Protein AF-A0A800M2Q0-F1 (afdb_monomer_lite)

Structure (mmCIF, N/CA/C/O backbone):
data_AF-A0A800M2Q0-F1
#
_entry.id   AF-A0A800M2Q0-F1
#
loop_
_atom_site.group_PDB
_atom_site.id
_atom_site.type_symbol
_atom_site.label_atom_id
_atom_site.label_alt_id
_atom_site.label_comp_id
_atom_site.label_asym_id
_atom_site.label_entity_id
_atom_site.label_seq_id
_atom_site.pdbx_PDB_ins_code
_atom_site.Cartn_x
_atom_site.Cartn_y
_atom_site.Cartn_z
_atom_site.occupancy
_atom_site.B_iso_or_equiv
_atom_site.auth_seq_id
_atom_site.auth_comp_id
_atom_site.auth_asym_id
_atom_site.auth_atom_id
_atom_site.pdbx_PDB_model_num
ATOM 1 N N . MET A 1 1 ? 29.572 55.646 -7.302 1.00 46.47 1 MET A N 1
ATOM 2 C CA . MET A 1 1 ? 28.243 56.245 -7.067 1.00 46.47 1 MET A CA 1
ATOM 3 C C . MET A 1 1 ? 27.301 55.141 -6.605 1.00 46.47 1 MET A C 1
ATOM 5 O O . MET A 1 1 ? 26.950 54.314 -7.436 1.00 46.47 1 MET A O 1
ATOM 9 N N . PRO A 1 2 ? 26.976 55.030 -5.308 1.00 48.91 2 PRO A N 1
ATOM 10 C CA . PRO A 1 2 ? 25.995 54.054 -4.846 1.00 48.91 2 PRO A CA 1
ATOM 11 C C . PRO A 1 2 ? 24.578 54.623 -5.001 1.00 48.91 2 PRO A C 1
ATOM 13 O O . PRO A 1 2 ? 24.285 55.707 -4.502 1.00 48.91 2 PRO A O 1
ATOM 16 N N . SER A 1 3 ? 23.717 53.897 -5.718 1.00 58.06 3 SER A N 1
ATOM 17 C CA . SER A 1 3 ? 22.284 54.189 -5.811 1.00 58.06 3 SER A CA 1
ATOM 18 C C . SER A 1 3 ? 21.564 53.585 -4.613 1.00 58.06 3 SER A C 1
ATOM 20 O O . SER A 1 3 ? 21.612 52.378 -4.386 1.00 58.06 3 SER A O 1
ATOM 22 N N . THR A 1 4 ? 20.915 54.449 -3.846 1.00 48.62 4 THR A N 1
ATOM 23 C CA . THR A 1 4 ? 20.060 54.123 -2.707 1.00 48.62 4 THR A CA 1
ATOM 24 C C . THR A 1 4 ? 18.659 53.807 -3.234 1.00 48.62 4 THR A C 1
ATOM 26 O O . THR A 1 4 ? 18.001 54.685 -3.785 1.00 48.62 4 THR A O 1
ATOM 29 N N . LEU A 1 5 ? 18.197 52.565 -3.085 1.00 55.97 5 LEU A N 1
ATOM 30 C CA . LEU A 1 5 ? 16.798 52.192 -3.308 1.00 55.97 5 LEU A CA 1
ATOM 31 C C . LEU A 1 5 ? 16.131 52.007 -1.945 1.00 55.97 5 LEU A C 1
ATOM 33 O O . LEU A 1 5 ? 16.490 51.119 -1.175 1.00 55.97 5 LEU A O 1
ATOM 37 N N . ALA A 1 6 ? 15.197 52.908 -1.650 1.00 47.19 6 ALA A N 1
ATOM 38 C CA . ALA A 1 6 ? 14.349 52.883 -0.472 1.00 47.19 6 ALA A CA 1
ATOM 39 C C . ALA A 1 6 ? 13.289 51.782 -0.624 1.00 47.19 6 ALA A C 1
ATOM 41 O O . ALA A 1 6 ? 12.491 51.806 -1.560 1.00 47.19 6 ALA A O 1
ATOM 42 N N . LEU A 1 7 ? 13.289 50.821 0.301 1.00 51.22 7 LEU A N 1
ATOM 43 C CA . LEU A 1 7 ? 12.271 49.782 0.398 1.00 51.22 7 LEU A CA 1
ATOM 44 C C . LEU A 1 7 ? 11.149 50.289 1.315 1.00 51.22 7 LEU A C 1
ATOM 46 O O . LEU A 1 7 ? 11.372 50.562 2.494 1.00 51.22 7 LEU A O 1
ATOM 50 N N .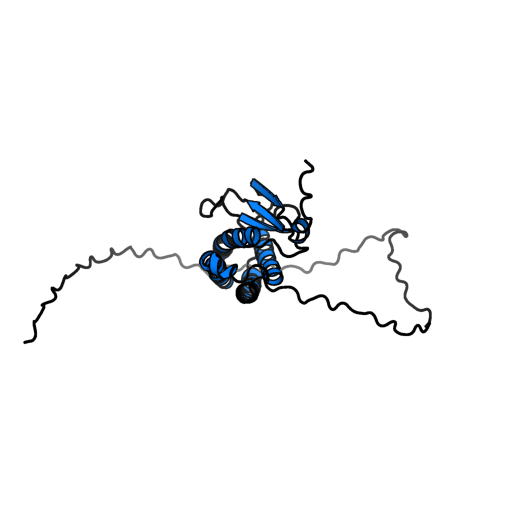 GLY A 1 8 ? 9.958 50.465 0.742 1.00 42.69 8 GLY A N 1
ATOM 51 C CA . GLY A 1 8 ? 8.753 50.883 1.449 1.00 42.69 8 GLY A CA 1
ATOM 52 C C . GLY A 1 8 ? 8.241 49.796 2.393 1.00 42.69 8 GLY A C 1
ATOM 53 O O . GLY A 1 8 ? 8.066 48.643 2.005 1.00 42.69 8 GLY A O 1
ATOM 54 N N . LEU A 1 9 ? 8.000 50.199 3.638 1.00 43.41 9 LEU A N 1
ATOM 55 C CA . LEU A 1 9 ? 7.424 49.406 4.716 1.00 43.41 9 LEU A CA 1
ATOM 56 C C . LEU A 1 9 ? 5.900 49.291 4.501 1.00 43.41 9 LEU A C 1
ATOM 58 O O . LEU A 1 9 ? 5.177 50.275 4.649 1.00 43.41 9 LEU A O 1
ATOM 62 N N . LEU A 1 10 ? 5.404 48.105 4.146 1.00 48.53 10 LEU A N 1
ATOM 63 C CA . LEU A 1 10 ? 3.974 47.780 4.166 1.00 48.53 10 LEU A CA 1
ATOM 64 C C . LEU A 1 10 ? 3.627 47.213 5.546 1.00 48.53 10 LEU A C 1
ATOM 66 O O . LEU A 1 10 ? 3.989 46.088 5.882 1.00 48.53 10 LEU A O 1
ATOM 70 N N . VAL A 1 11 ? 2.945 48.023 6.354 1.00 45.78 11 VAL A N 1
ATOM 71 C CA . VAL A 1 11 ? 2.403 47.625 7.656 1.00 45.78 11 VAL A CA 1
ATOM 72 C C . VAL A 1 11 ? 1.088 46.887 7.403 1.00 45.78 11 VAL A C 1
ATOM 74 O O . VAL A 1 11 ? 0.065 47.506 7.118 1.00 45.78 11 VAL A O 1
ATOM 77 N N . ALA A 1 12 ? 1.120 45.557 7.466 1.00 51.91 12 ALA A N 1
ATOM 78 C CA . ALA A 1 12 ? -0.084 44.737 7.505 1.00 51.91 12 ALA A CA 1
ATOM 79 C C . ALA A 1 12 ? -0.701 44.841 8.909 1.00 51.91 12 ALA A C 1
ATOM 81 O O . ALA A 1 12 ? -0.061 44.507 9.906 1.00 51.91 12 ALA A O 1
ATOM 82 N N . GLY A 1 13 ? -1.931 45.351 8.990 1.00 41.16 13 GLY A N 1
ATOM 83 C CA . GLY A 1 13 ? -2.688 45.435 10.234 1.00 41.16 13 GLY A CA 1
ATOM 84 C C . GLY A 1 13 ? -3.106 44.048 10.723 1.00 41.16 13 GLY A C 1
ATOM 85 O O . GLY A 1 13 ? -3.863 43.354 10.048 1.00 41.16 13 GLY A O 1
ATOM 86 N N . CYS A 1 14 ? -2.633 43.660 11.907 1.00 42.59 14 CYS A N 1
ATOM 87 C CA . CYS A 1 14 ? -3.175 42.531 12.659 1.00 42.59 14 CYS A CA 1
ATOM 88 C C . CYS A 1 14 ? -4.553 42.901 13.220 1.00 42.59 14 CYS A C 1
ATOM 90 O O . CYS A 1 14 ? -4.668 43.813 14.039 1.00 42.59 14 CYS A O 1
ATOM 92 N N . ALA A 1 15 ? -5.588 42.164 12.820 1.00 53.03 15 ALA A N 1
ATOM 93 C CA . ALA A 1 15 ? -6.834 42.087 13.572 1.00 53.03 15 ALA A CA 1
ATOM 94 C C . ALA A 1 15 ? -6.643 41.129 14.770 1.00 53.03 15 ALA A C 1
ATOM 96 O O . ALA A 1 15 ? -6.017 40.079 14.598 1.00 53.03 15 ALA A O 1
ATOM 97 N N . PRO A 1 16 ? -7.142 41.455 15.975 1.00 62.09 16 PRO A N 1
ATOM 98 C CA . PRO A 1 16 ? -7.070 40.550 17.118 1.00 62.09 16 PRO A CA 1
ATOM 99 C C . PRO A 1 16 ? -8.070 39.387 16.968 1.00 62.09 16 PRO A C 1
ATOM 101 O O . PRO A 1 16 ? -9.163 39.591 16.431 1.00 62.09 16 PRO A O 1
ATOM 104 N N . PRO A 1 17 ? -7.745 38.176 17.455 1.00 58.22 17 PRO A N 1
ATOM 105 C CA . PRO A 1 17 ? -8.705 37.084 17.511 1.00 58.22 17 PRO A CA 1
ATOM 106 C C . PRO A 1 17 ? -9.786 37.349 18.567 1.00 58.22 17 PRO A C 1
ATOM 108 O O . PRO A 1 17 ? -9.525 37.847 19.663 1.00 58.22 17 PRO A O 1
ATOM 111 N N . VAL A 1 18 ? -11.015 36.993 18.199 1.00 53.50 18 VAL A N 1
ATOM 112 C CA . VAL A 1 18 ? -12.213 36.985 19.040 1.00 53.50 18 VAL A CA 1
ATOM 113 C C . VAL A 1 18 ? -12.017 35.996 20.193 1.00 53.50 18 VAL A C 1
ATOM 115 O O . VAL A 1 18 ? -11.692 34.832 19.964 1.00 53.50 18 VAL A O 1
ATOM 118 N N . ALA A 1 19 ? -12.219 36.460 21.427 1.00 48.44 19 ALA A N 1
ATOM 119 C CA . ALA A 1 19 ? -12.237 35.619 22.617 1.00 48.44 19 ALA A CA 1
ATOM 120 C C . ALA A 1 19 ? -13.475 34.707 22.586 1.00 48.44 19 ALA A C 1
ATOM 122 O O . ALA A 1 19 ? -14.607 35.190 22.634 1.00 48.44 19 ALA A O 1
ATOM 123 N N . LEU A 1 20 ? -13.251 33.396 22.482 1.00 52.38 20 LEU A N 1
ATOM 124 C CA . LEU A 1 20 ? -14.273 32.382 22.721 1.00 52.38 20 LEU A CA 1
ATOM 125 C C . LEU A 1 20 ? -14.325 32.074 24.219 1.00 52.38 20 LEU A C 1
ATOM 127 O O . LEU A 1 20 ? -13.291 31.973 24.875 1.00 52.38 20 LEU A O 1
ATOM 131 N N . GLY A 1 21 ? -15.554 32.015 24.730 1.00 43.06 21 GLY A N 1
ATOM 132 C CA . GLY A 1 21 ? -15.891 31.929 26.143 1.00 43.06 21 GLY A CA 1
ATOM 133 C C . GLY A 1 21 ? -15.383 30.674 26.848 1.00 43.06 21 GLY A C 1
ATOM 134 O O . GLY A 1 21 ? -15.242 29.601 26.266 1.00 43.06 21 GLY A O 1
ATOM 135 N N . ASP A 1 22 ? -15.135 30.882 28.135 1.00 47.00 22 ASP A N 1
ATOM 136 C CA . ASP A 1 22 ? -14.761 29.916 29.157 1.00 47.00 22 ASP A CA 1
ATOM 137 C C . ASP A 1 22 ? -15.992 29.055 29.503 1.00 47.00 22 ASP A C 1
ATOM 139 O O . ASP A 1 22 ? -16.807 29.416 30.349 1.00 47.00 22 ASP A O 1
ATOM 143 N N . GLU A 1 23 ? -16.184 27.946 28.788 1.00 48.22 23 GLU A N 1
ATOM 144 C CA . GLU A 1 23 ? -17.153 26.916 29.175 1.00 48.22 23 GLU A CA 1
ATOM 145 C C . GLU A 1 23 ? -16.408 25.874 30.018 1.00 48.22 23 GLU A C 1
ATOM 147 O O . GLU A 1 23 ? -15.650 25.040 29.516 1.00 48.22 23 GLU A O 1
ATOM 152 N N . ALA A 1 24 ? -16.593 25.971 31.334 1.00 47.44 24 ALA A N 1
ATOM 153 C CA . ALA A 1 24 ? -16.055 25.044 32.315 1.00 47.44 24 ALA A CA 1
ATOM 154 C C . ALA A 1 24 ? -16.563 23.614 32.055 1.00 47.44 24 ALA A C 1
ATOM 156 O O . ALA A 1 24 ? -17.755 23.322 32.167 1.00 47.44 24 ALA A O 1
ATOM 157 N N . PHE A 1 25 ? -15.640 22.704 31.745 1.00 46.00 25 PHE A N 1
ATOM 158 C CA . PHE A 1 25 ? -15.925 21.274 31.671 1.00 46.00 25 PHE A CA 1
ATOM 159 C C . PHE A 1 25 ? -16.216 20.714 33.076 1.00 46.00 25 PHE A C 1
ATOM 161 O O . PHE A 1 25 ? -15.455 20.989 34.009 1.00 46.00 25 PHE A O 1
ATOM 168 N N . PRO A 1 26 ? -17.269 19.894 33.255 1.00 52.16 26 PRO A N 1
ATOM 169 C CA . PRO A 1 26 ? -17.511 19.210 34.517 1.00 52.16 26 PRO A CA 1
ATOM 170 C C . PRO A 1 26 ? -16.378 18.217 34.801 1.00 52.16 26 PRO A C 1
ATOM 172 O O . PRO A 1 26 ? -16.057 17.348 33.988 1.00 52.16 26 PRO A O 1
ATOM 175 N N . THR A 1 27 ? -15.771 18.357 35.977 1.00 50.94 27 THR A N 1
ATOM 176 C CA . THR A 1 27 ? -14.749 17.455 36.509 1.00 50.94 27 THR A CA 1
ATOM 177 C C . THR A 1 27 ? -15.320 16.049 36.663 1.00 50.94 27 THR A C 1
ATOM 179 O O . THR A 1 27 ? -16.333 15.857 37.336 1.00 50.94 27 THR A O 1
ATOM 182 N N . HIS A 1 28 ? -14.669 15.072 36.033 1.00 51.38 28 HIS A N 1
ATOM 183 C CA . HIS A 1 28 ? -14.997 13.657 36.158 1.00 51.38 28 HIS A CA 1
ATOM 184 C C . HIS A 1 28 ? -14.574 13.156 37.547 1.00 51.38 28 HIS A C 1
ATOM 186 O O . HIS A 1 28 ? -13.420 13.322 37.942 1.00 51.38 28 HIS A O 1
ATOM 192 N N . ASP A 1 29 ? -15.524 12.585 38.280 1.00 51.44 29 ASP A N 1
ATOM 193 C CA . ASP A 1 29 ? -15.356 12.031 39.624 1.00 51.44 29 ASP A CA 1
ATOM 194 C C . ASP A 1 29 ? -14.646 10.658 39.532 1.00 51.44 29 ASP A C 1
ATOM 196 O O . ASP A 1 29 ? -15.170 9.759 38.868 1.00 51.44 29 ASP A O 1
ATOM 200 N N . PRO A 1 30 ? -13.444 10.465 40.112 1.00 52.62 30 PRO A N 1
ATOM 201 C CA . PRO A 1 30 ? -12.666 9.233 39.941 1.00 52.62 30 PRO A CA 1
ATOM 202 C C . PRO A 1 30 ? -13.123 8.046 40.818 1.00 52.62 30 PRO A C 1
ATOM 204 O O . PRO A 1 30 ? -12.541 6.966 40.731 1.00 52.62 30 PRO A O 1
ATOM 207 N N . GLU A 1 31 ? -14.171 8.185 41.633 1.00 48.34 31 GLU A N 1
ATOM 208 C CA . GLU A 1 31 ? -14.564 7.197 42.657 1.00 48.34 31 GLU A CA 1
ATOM 209 C C . GLU A 1 31 ? -15.726 6.272 42.235 1.00 48.34 31 GLU A C 1
ATOM 211 O O . GLU A 1 31 ? -16.658 6.006 42.996 1.00 48.34 31 GLU A O 1
ATOM 216 N N . ARG A 1 32 ? -15.695 5.725 41.012 1.00 50.31 32 ARG A N 1
ATOM 217 C CA . ARG A 1 32 ? -16.617 4.630 40.642 1.00 50.31 32 ARG A CA 1
ATOM 218 C C . ARG A 1 32 ? -15.988 3.580 39.731 1.00 50.31 32 ARG A C 1
ATOM 220 O O . ARG A 1 32 ? -16.482 3.277 38.652 1.00 50.31 32 ARG A O 1
ATOM 227 N N . SER A 1 33 ? -14.890 2.994 40.200 1.00 47.91 33 SER A N 1
ATOM 228 C CA . SER A 1 33 ? -14.390 1.719 39.679 1.00 47.91 33 SER A CA 1
ATOM 229 C C . SER A 1 33 ? -14.972 0.572 40.508 1.00 47.91 33 SER A C 1
ATOM 231 O O . SER A 1 33 ? -14.377 0.135 41.490 1.00 47.91 33 SER A O 1
ATOM 233 N N . GLU A 1 34 ? -16.157 0.086 40.132 1.00 51.91 34 GLU A N 1
ATOM 234 C CA . GLU A 1 34 ? -16.638 -1.212 40.612 1.00 51.91 34 GLU A CA 1
ATOM 235 C C . GLU A 1 34 ? -15.787 -2.311 39.963 1.00 51.91 34 GLU A C 1
ATOM 237 O O . GLU A 1 34 ? -15.871 -2.581 38.764 1.00 51.91 34 GLU A O 1
ATOM 242 N N . ALA A 1 35 ? -14.917 -2.924 40.764 1.00 48.56 35 ALA A N 1
ATOM 243 C CA . ALA A 1 35 ? -14.107 -4.059 40.362 1.00 48.56 35 ALA A CA 1
ATOM 244 C C . ALA A 1 35 ? -15.004 -5.288 40.133 1.00 48.56 35 ALA A C 1
ATOM 246 O O . ALA A 1 35 ? -15.429 -5.958 41.075 1.00 48.56 35 ALA A O 1
ATOM 247 N N . LEU A 1 36 ? -15.278 -5.604 38.867 1.00 49.69 36 LEU A N 1
ATOM 248 C CA . LEU A 1 36 ? -15.855 -6.886 38.469 1.00 49.69 36 LEU A CA 1
ATOM 249 C C . LEU A 1 36 ? -14.807 -7.986 38.674 1.00 49.69 36 LEU A C 1
ATOM 251 O O . LEU A 1 36 ? -13.860 -8.136 37.904 1.00 49.69 36 LEU A O 1
ATOM 255 N N . SER A 1 37 ? -14.974 -8.746 39.754 1.00 53.94 37 SER A N 1
ATOM 256 C CA . SER A 1 37 ? -14.163 -9.920 40.065 1.00 53.94 37 SER A CA 1
ATOM 257 C C . SER A 1 37 ? -14.534 -11.071 39.123 1.00 53.94 37 SER A C 1
ATOM 259 O O . SER A 1 37 ? -15.638 -11.612 39.186 1.00 53.94 37 SER A O 1
ATOM 261 N N . LEU A 1 38 ? -13.616 -11.442 38.228 1.00 53.75 38 LEU A N 1
ATOM 262 C CA . LEU A 1 38 ? -13.709 -12.661 37.426 1.00 53.75 38 LEU A CA 1
ATOM 263 C C . LEU A 1 38 ? -13.416 -13.864 38.331 1.00 53.75 38 LEU A C 1
ATOM 265 O O . LEU A 1 38 ? -12.268 -14.129 38.687 1.00 53.75 38 LEU A O 1
ATOM 269 N N . GLY A 1 39 ? -14.469 -14.583 38.721 1.00 57.12 39 GLY A N 1
ATOM 270 C CA . GLY A 1 39 ? -14.348 -15.860 39.417 1.00 57.12 39 GLY A CA 1
ATOM 271 C C . GLY A 1 39 ? -13.611 -16.900 38.567 1.00 57.12 39 GLY A C 1
ATOM 272 O O . GLY A 1 39 ? -13.758 -16.944 37.346 1.00 57.12 39 GLY A O 1
ATOM 273 N N . ALA A 1 40 ? -12.813 -17.744 39.223 1.00 60.25 40 ALA A N 1
ATOM 274 C CA . ALA A 1 40 ? -12.066 -18.817 38.579 1.00 60.25 40 ALA A CA 1
ATOM 275 C C . ALA A 1 40 ? -13.014 -19.806 37.876 1.00 60.25 40 ALA A C 1
ATOM 277 O O . ALA A 1 40 ? -13.878 -20.418 38.508 1.00 60.25 40 ALA A O 1
ATOM 278 N N . LEU A 1 41 ? -12.830 -19.972 36.565 1.00 52.53 41 LEU A N 1
ATOM 279 C CA . LEU A 1 41 ? -13.525 -20.980 35.773 1.00 52.53 41 LEU A CA 1
ATOM 280 C C . LEU A 1 41 ? -13.065 -22.371 36.217 1.00 52.53 41 LEU A C 1
ATOM 282 O O . LEU A 1 41 ? -11.880 -22.702 36.167 1.00 52.53 41 LEU A O 1
ATOM 286 N N . THR A 1 42 ? -14.014 -23.188 36.660 1.00 67.56 42 THR A N 1
ATOM 287 C CA . THR A 1 42 ? -13.784 -24.607 36.931 1.00 67.56 42 THR A CA 1
ATOM 288 C C . THR A 1 42 ? -13.624 -25.358 35.604 1.00 67.56 42 THR A C 1
ATOM 290 O O . THR A 1 42 ? -14.387 -25.108 34.667 1.00 67.56 42 THR A O 1
ATOM 293 N N . PRO A 1 43 ? -12.646 -26.275 35.482 1.00 57.69 43 PRO A N 1
ATOM 294 C CA . PRO A 1 43 ? -12.495 -27.071 34.274 1.00 57.69 43 PRO A CA 1
ATOM 295 C C . PRO A 1 43 ? -13.717 -27.973 34.079 1.00 57.69 43 PRO A C 1
ATOM 297 O O . PRO A 1 43 ? -14.074 -28.762 34.953 1.00 57.69 43 PRO A O 1
ATOM 300 N N . VAL A 1 44 ? -14.349 -27.849 32.912 1.00 67.00 44 VAL A N 1
ATOM 301 C CA . VAL A 1 44 ? -15.441 -28.723 32.479 1.00 67.00 44 VAL A CA 1
ATOM 302 C C . VAL A 1 44 ? -14.872 -30.127 32.227 1.00 67.00 44 VAL A C 1
ATOM 304 O O . VAL A 1 44 ? -13.923 -30.253 31.447 1.00 67.00 44 VAL A O 1
ATOM 307 N N . PRO A 1 45 ? -15.418 -31.190 32.845 1.00 63.97 45 PRO A N 1
ATOM 308 C CA . PRO A 1 45 ? -15.005 -32.554 32.545 1.00 63.97 45 PRO A CA 1
ATOM 309 C C . PRO A 1 45 ? -15.352 -32.893 31.090 1.00 63.97 45 PRO A C 1
ATOM 311 O O . PRO A 1 45 ? -16.495 -32.751 30.653 1.00 63.97 45 PRO A O 1
ATOM 314 N N . GLN A 1 46 ? -14.341 -33.313 30.331 1.00 66.62 46 GLN A N 1
ATOM 315 C CA . GLN A 1 46 ? -14.499 -33.745 28.944 1.00 66.62 46 GLN A CA 1
ATOM 316 C C . GLN A 1 46 ? -15.279 -35.074 28.901 1.00 66.62 46 GLN A C 1
ATOM 318 O O . GLN A 1 46 ? -15.003 -35.958 29.715 1.00 66.62 46 GLN A O 1
ATOM 323 N N . PRO A 1 47 ? -16.234 -35.246 27.972 1.00 63.44 47 PRO A N 1
ATOM 324 C CA . PRO A 1 47 ? -16.926 -36.516 27.791 1.00 63.44 47 PRO A CA 1
ATOM 325 C C . PRO A 1 47 ? -15.985 -37.589 27.221 1.00 63.44 47 PRO A C 1
ATOM 327 O O . PRO A 1 47 ? -15.184 -37.318 26.326 1.00 63.44 47 PRO A O 1
ATOM 330 N N . ASP A 1 48 ? -16.116 -38.817 27.729 1.00 67.50 48 ASP A N 1
ATOM 331 C CA . ASP A 1 48 ? -15.392 -39.997 27.249 1.00 67.50 48 ASP A CA 1
ATOM 332 C C . ASP A 1 48 ? -15.769 -40.286 25.785 1.00 67.50 48 ASP A C 1
ATOM 334 O O . ASP A 1 48 ? -16.903 -40.659 25.472 1.00 67.50 48 ASP A O 1
ATOM 338 N N . LEU A 1 49 ? -14.816 -40.098 24.869 1.00 61.72 49 LEU A N 1
ATOM 339 C CA . LEU A 1 49 ? -15.007 -40.424 23.458 1.00 61.72 49 LEU A CA 1
ATOM 340 C C . LEU A 1 49 ? -14.908 -41.948 23.236 1.00 61.72 49 LEU A C 1
ATOM 342 O O . LEU A 1 49 ? -14.017 -42.600 23.793 1.00 61.72 49 LEU A O 1
ATOM 346 N N . PRO A 1 50 ? -15.774 -42.534 22.387 1.00 65.38 50 PRO A N 1
ATOM 347 C CA . PRO A 1 50 ? -15.709 -43.949 22.038 1.00 65.38 50 PRO A CA 1
ATOM 348 C C . PRO A 1 50 ? -14.400 -44.303 21.309 1.00 65.38 50 PRO A C 1
ATOM 350 O O . PRO A 1 50 ? -13.767 -43.472 20.654 1.00 65.38 50 PRO A O 1
ATOM 353 N N . ALA A 1 51 ? -14.023 -45.583 21.393 1.00 59.06 51 ALA A N 1
ATOM 354 C CA . ALA A 1 51 ? -12.718 -46.134 21.010 1.00 59.06 51 ALA A CA 1
ATOM 355 C C . ALA A 1 51 ? -12.099 -45.709 19.653 1.00 59.06 51 ALA A C 1
ATOM 357 O O . ALA A 1 51 ? -10.872 -45.606 19.622 1.00 59.06 51 ALA A O 1
ATOM 358 N N . PRO A 1 52 ? -12.834 -45.440 18.550 1.00 58.53 52 PRO A N 1
ATOM 359 C CA . PRO A 1 52 ? -12.184 -45.122 17.273 1.00 58.53 52 PRO A CA 1
ATOM 360 C C . PRO A 1 52 ? -11.564 -43.715 17.181 1.00 58.53 52 PRO A C 1
ATOM 362 O O . PRO A 1 52 ? -10.933 -43.419 16.172 1.00 58.53 52 PRO A O 1
ATOM 365 N N . LEU A 1 53 ? -11.721 -42.846 18.190 1.00 46.62 53 LEU A N 1
ATOM 366 C CA . LEU A 1 53 ? -11.234 -41.454 18.155 1.00 46.62 53 LEU A CA 1
ATOM 367 C C . LEU A 1 53 ? -10.097 -41.152 19.146 1.00 46.62 53 LEU A C 1
ATOM 369 O O . LEU A 1 53 ? -9.791 -39.989 19.408 1.00 46.62 53 LEU A O 1
ATOM 373 N N . ARG A 1 54 ? -9.441 -42.178 19.699 1.00 60.12 54 ARG A N 1
ATOM 374 C CA . ARG A 1 54 ? -8.240 -41.975 20.521 1.00 60.12 54 ARG A CA 1
ATOM 375 C C . ARG A 1 54 ? -7.017 -41.763 19.614 1.00 60.12 54 ARG A C 1
ATOM 377 O O . ARG A 1 54 ? -6.751 -42.625 18.779 1.00 60.12 54 ARG A O 1
ATOM 384 N N . PRO A 1 55 ? -6.238 -40.677 19.766 1.00 46.69 55 PRO A N 1
ATOM 385 C CA . PRO A 1 55 ? -4.972 -40.543 19.056 1.00 46.69 55 PRO A CA 1
ATOM 386 C C . PRO A 1 55 ? -3.998 -41.628 19.532 1.00 46.69 55 PRO A C 1
ATOM 388 O O . PRO A 1 55 ? -3.706 -41.750 20.723 1.00 46.69 55 PRO A O 1
ATOM 391 N N . HIS A 1 56 ? -3.501 -42.436 18.596 1.00 48.50 56 HIS A N 1
ATOM 392 C CA . HIS A 1 56 ? -2.452 -43.410 18.867 1.00 48.50 56 HIS A CA 1
ATOM 393 C C . HIS A 1 56 ? -1.132 -42.677 19.136 1.00 48.50 56 HIS A C 1
ATOM 395 O O . HIS A 1 56 ? -0.454 -42.229 18.214 1.00 48.50 56 HIS A O 1
ATOM 401 N N . ALA A 1 57 ? -0.749 -42.581 20.407 1.00 44.62 57 ALA A N 1
ATOM 402 C CA . ALA A 1 57 ? 0.637 -42.354 20.780 1.00 44.62 57 ALA A CA 1
ATOM 403 C C . ALA A 1 57 ? 1.417 -43.649 20.512 1.00 44.62 57 ALA A C 1
ATOM 405 O O . ALA A 1 57 ? 1.205 -44.650 21.194 1.00 44.62 57 ALA A O 1
ATOM 406 N N . SER A 1 58 ? 2.311 -43.639 19.522 1.00 46.56 58 SER A N 1
ATOM 407 C CA . SER A 1 58 ? 3.309 -44.696 19.350 1.00 46.56 58 SER A CA 1
ATOM 408 C C . SER A 1 58 ? 4.697 -44.077 19.376 1.00 46.56 58 SER A C 1
ATOM 410 O O . SER A 1 58 ? 5.139 -43.440 18.423 1.00 46.56 58 SER A O 1
ATOM 412 N N . ALA A 1 59 ? 5.365 -44.264 20.509 1.00 34.38 59 ALA A N 1
ATOM 413 C CA . ALA A 1 59 ? 6.788 -44.045 20.663 1.00 34.38 59 ALA A CA 1
ATOM 414 C C . ALA A 1 59 ? 7.568 -45.309 20.256 1.00 34.38 59 ALA A C 1
ATOM 416 O O . ALA A 1 59 ? 7.105 -46.427 20.466 1.00 34.38 59 ALA A O 1
ATOM 417 N N . ALA A 1 60 ? 8.792 -45.056 19.786 1.00 38.28 60 ALA A N 1
ATOM 418 C CA . ALA A 1 60 ? 9.987 -45.904 19.814 1.00 38.28 60 ALA A CA 1
ATOM 419 C C . ALA A 1 60 ? 10.250 -46.949 18.698 1.00 38.28 60 ALA A C 1
ATOM 421 O O . ALA A 1 60 ? 9.671 -48.026 18.645 1.00 38.28 60 ALA A O 1
ATOM 422 N N . MET A 1 61 ? 11.320 -46.621 17.952 1.00 48.41 61 MET A N 1
ATOM 423 C CA . MET A 1 61 ? 12.479 -47.458 17.583 1.00 48.41 61 MET A CA 1
ATOM 424 C C . MET A 1 61 ? 12.316 -48.526 16.493 1.00 48.41 61 MET A C 1
ATOM 426 O O . MET A 1 61 ? 11.758 -49.582 16.743 1.00 48.41 61 MET A O 1
ATOM 430 N N . HIS A 1 62 ? 12.990 -48.316 15.352 1.00 37.66 62 HIS A N 1
ATOM 431 C CA . HIS A 1 62 ? 13.857 -49.327 14.731 1.00 37.66 62 HIS A CA 1
ATOM 432 C C . HIS A 1 62 ? 15.076 -48.676 14.057 1.00 37.66 62 HIS A C 1
ATOM 434 O O . HIS A 1 62 ? 15.024 -47.561 13.544 1.00 37.66 62 HIS A O 1
ATOM 440 N N . SER A 1 63 ? 16.177 -49.412 14.149 1.00 36.41 63 SER A N 1
ATOM 441 C CA . SER A 1 63 ? 17.575 -49.077 13.908 1.00 36.41 63 SER A CA 1
ATOM 442 C C . SER A 1 63 ? 17.965 -48.580 12.513 1.00 36.41 63 SER A C 1
ATOM 444 O O . SER A 1 63 ? 17.545 -49.111 11.492 1.00 36.41 63 SER A O 1
ATOM 446 N N . ALA A 1 64 ? 18.910 -47.635 12.540 1.00 43.50 64 ALA A N 1
ATOM 447 C CA . ALA A 1 64 ? 20.164 -47.587 11.785 1.00 43.50 64 ALA A CA 1
ATOM 448 C C . ALA A 1 64 ? 20.276 -48.445 10.511 1.00 43.50 64 ALA A C 1
ATOM 450 O O . ALA A 1 64 ? 20.608 -49.628 10.573 1.00 43.50 64 ALA A O 1
ATOM 451 N N . MET A 1 65 ? 20.192 -47.777 9.358 1.00 51.38 65 MET A N 1
ATOM 452 C CA . MET A 1 65 ? 20.893 -48.178 8.140 1.00 51.38 65 MET A CA 1
ATOM 453 C C . MET A 1 65 ? 21.699 -46.972 7.658 1.00 51.38 65 MET A C 1
ATOM 455 O O . MET A 1 65 ? 21.151 -45.914 7.355 1.00 51.38 65 MET A O 1
ATOM 459 N N . HIS A 1 66 ? 23.019 -47.126 7.656 1.00 44.25 66 HIS A N 1
ATOM 460 C CA . HIS A 1 66 ? 23.958 -46.155 7.118 1.00 44.25 66 HIS A CA 1
ATOM 461 C C . HIS A 1 66 ? 23.703 -45.987 5.617 1.00 44.25 66 HIS A C 1
ATOM 463 O O . HIS A 1 66 ? 23.828 -46.940 4.853 1.00 44.25 66 HIS A O 1
ATOM 469 N N . SER A 1 67 ? 23.383 -44.771 5.189 1.00 39.84 67 SER A N 1
ATOM 470 C CA . SER A 1 67 ? 23.540 -44.343 3.801 1.00 39.84 67 SER A CA 1
ATOM 471 C C . SER A 1 67 ? 24.362 -43.064 3.807 1.00 39.84 67 SER A C 1
ATOM 473 O O . SER A 1 67 ? 24.049 -42.109 4.514 1.00 39.84 67 SER A O 1
ATOM 475 N N . ALA A 1 68 ? 25.476 -43.118 3.080 1.00 40.81 68 ALA A N 1
ATOM 476 C CA . ALA A 1 68 ? 26.415 -42.026 2.887 1.00 40.81 68 ALA A CA 1
ATOM 477 C C . ALA A 1 68 ? 25.700 -40.749 2.409 1.00 40.81 68 ALA A C 1
ATOM 479 O O . ALA A 1 68 ? 24.681 -40.846 1.718 1.00 40.81 68 ALA A O 1
ATOM 480 N N . PRO A 1 69 ? 26.221 -39.552 2.732 1.00 39.09 69 PRO A N 1
ATOM 481 C CA . PRO A 1 69 ? 25.610 -38.318 2.280 1.00 39.09 69 PRO A CA 1
ATOM 482 C C . PRO A 1 69 ? 25.807 -38.209 0.767 1.00 39.09 69 PRO A C 1
ATOM 484 O O . PRO A 1 69 ? 26.894 -37.900 0.281 1.00 39.09 69 PRO A O 1
ATOM 487 N N . ALA A 1 70 ? 24.738 -38.448 0.010 1.00 37.44 70 ALA A N 1
ATOM 488 C CA . ALA A 1 70 ? 24.610 -37.832 -1.295 1.00 37.44 70 ALA A CA 1
ATOM 489 C C . ALA A 1 70 ? 24.617 -36.324 -1.043 1.00 37.44 70 ALA A C 1
ATOM 491 O O . ALA A 1 70 ? 23.746 -35.807 -0.343 1.00 37.44 70 ALA A O 1
ATOM 492 N N . ALA A 1 71 ? 25.647 -35.642 -1.543 1.00 39.91 71 ALA A N 1
ATOM 493 C CA . ALA A 1 71 ? 25.726 -34.195 -1.535 1.00 39.91 71 ALA A CA 1
ATOM 494 C C . ALA A 1 71 ? 24.467 -33.645 -2.215 1.00 39.91 71 ALA A C 1
ATOM 496 O O . ALA A 1 71 ? 24.358 -33.611 -3.444 1.00 39.91 71 ALA A O 1
ATOM 497 N N . ALA A 1 72 ? 23.495 -33.252 -1.393 1.00 37.16 72 ALA A N 1
ATOM 498 C CA . ALA A 1 72 ? 22.411 -32.403 -1.815 1.00 37.16 72 ALA A CA 1
ATOM 499 C C . ALA A 1 72 ? 23.081 -31.124 -2.308 1.00 37.16 72 ALA A C 1
ATOM 501 O O . ALA A 1 72 ? 23.614 -30.342 -1.521 1.00 37.16 72 ALA A O 1
ATOM 502 N N . HIS A 1 73 ? 23.096 -30.944 -3.626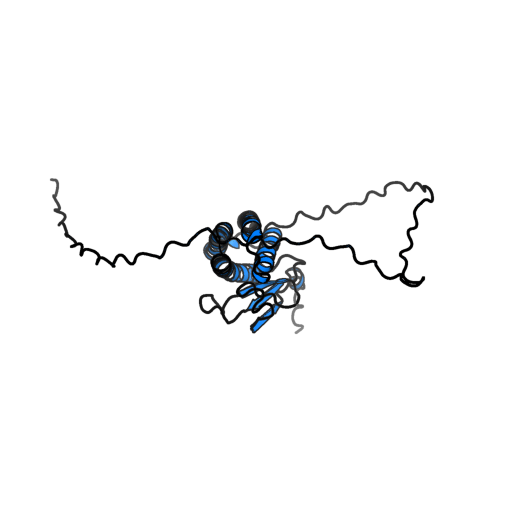 1.00 40.56 73 HIS A N 1
ATOM 503 C CA . HIS A 1 73 ? 23.287 -29.637 -4.224 1.00 40.56 73 HIS A CA 1
ATOM 504 C C . HIS A 1 73 ? 22.069 -28.821 -3.802 1.00 40.56 73 HIS A C 1
ATOM 506 O O . HIS A 1 73 ? 21.057 -28.760 -4.501 1.00 40.56 73 HIS A O 1
ATOM 512 N N . GLY A 1 74 ? 22.143 -28.282 -2.585 1.00 34.12 74 GLY A N 1
ATOM 513 C CA . GLY A 1 74 ? 21.254 -27.246 -2.125 1.00 34.12 74 GLY A CA 1
ATOM 514 C C . GLY A 1 74 ? 21.425 -26.110 -3.109 1.00 34.12 74 GLY A C 1
ATOM 515 O O . GLY A 1 74 ? 22.428 -25.401 -3.079 1.00 34.12 74 GLY A O 1
ATOM 516 N N . HIS A 1 75 ? 20.457 -25.960 -4.007 1.00 38.06 75 HIS A N 1
ATOM 517 C CA . HIS A 1 75 ? 20.187 -24.654 -4.563 1.00 38.06 75 HIS A CA 1
ATOM 518 C C . HIS A 1 75 ? 19.824 -23.822 -3.342 1.00 38.06 75 HIS A C 1
ATOM 520 O O . HIS A 1 75 ? 18.711 -23.929 -2.830 1.00 38.06 75 HIS A O 1
ATOM 526 N N . ALA A 1 76 ? 20.807 -23.107 -2.792 1.00 34.78 76 ALA A N 1
ATOM 527 C CA . ALA A 1 76 ? 20.536 -22.053 -1.842 1.00 34.78 76 ALA A CA 1
ATOM 528 C C . ALA A 1 76 ? 19.502 -21.178 -2.544 1.00 34.78 76 ALA A C 1
ATOM 530 O O . ALA A 1 76 ? 19.816 -20.571 -3.570 1.00 34.78 76 ALA A O 1
ATOM 531 N N . ALA A 1 77 ? 18.250 -21.244 -2.084 1.00 48.16 77 ALA A N 1
ATOM 532 C CA . ALA A 1 77 ? 17.194 -20.411 -2.619 1.00 48.16 77 ALA A CA 1
ATOM 533 C C . ALA A 1 77 ? 17.746 -18.987 -2.590 1.00 48.16 77 ALA A C 1
ATOM 535 O O . ALA A 1 77 ? 18.248 -18.548 -1.549 1.00 48.16 77 ALA A O 1
ATOM 536 N N . ALA A 1 78 ? 17.783 -18.333 -3.753 1.00 56.00 78 ALA A N 1
ATOM 537 C CA . ALA A 1 78 ? 18.275 -16.969 -3.833 1.00 56.00 78 ALA A CA 1
ATOM 538 C C . ALA A 1 78 ? 17.544 -16.153 -2.763 1.00 56.00 78 ALA A C 1
ATOM 540 O O . ALA A 1 78 ? 16.333 -16.318 -2.589 1.00 56.00 78 ALA A O 1
ATOM 541 N N . ALA A 1 79 ? 18.286 -15.337 -2.010 1.00 52.34 79 ALA A N 1
ATOM 542 C CA . ALA A 1 79 ? 17.675 -14.484 -1.003 1.00 52.34 79 ALA A CA 1
ATOM 543 C C . ALA A 1 79 ? 16.525 -13.692 -1.657 1.00 52.34 79 ALA A C 1
ATOM 545 O O . ALA A 1 79 ? 16.687 -13.228 -2.793 1.00 52.34 79 ALA A O 1
ATOM 546 N N . PRO A 1 80 ? 15.367 -13.580 -0.989 1.00 66.31 80 PRO A N 1
ATOM 547 C CA . PRO A 1 80 ? 14.207 -12.918 -1.565 1.00 66.31 80 PRO A CA 1
ATOM 548 C C . PRO A 1 80 ? 14.561 -11.478 -1.958 1.00 66.31 80 PRO A C 1
ATOM 550 O O . PRO A 1 80 ? 15.285 -10.776 -1.249 1.00 66.31 80 PRO A O 1
ATOM 553 N N . ALA A 1 81 ? 14.095 -11.052 -3.134 1.00 87.62 81 ALA A N 1
ATOM 554 C CA . ALA A 1 81 ? 14.365 -9.710 -3.637 1.00 87.62 81 ALA A CA 1
ATOM 555 C C . ALA A 1 81 ? 13.739 -8.655 -2.699 1.00 87.62 81 ALA A C 1
ATOM 557 O O . ALA A 1 81 ? 12.620 -8.868 -2.234 1.00 87.62 81 ALA A O 1
ATOM 558 N N . PRO A 1 82 ? 14.375 -7.490 -2.473 1.00 93.38 82 PRO A N 1
ATOM 559 C CA . PRO A 1 82 ? 13.857 -6.486 -1.537 1.00 93.38 82 PRO A CA 1
ATOM 560 C C . PRO A 1 82 ? 12.409 -6.044 -1.799 1.00 93.38 82 PRO A C 1
ATOM 562 O O . PRO A 1 82 ? 11.655 -5.807 -0.863 1.00 93.38 82 PRO A O 1
ATOM 565 N N . LEU A 1 83 ? 11.976 -5.989 -3.067 1.00 94.44 83 LEU A N 1
ATOM 566 C CA . LEU A 1 83 ? 10.584 -5.668 -3.407 1.00 94.44 83 LEU A CA 1
ATOM 567 C C . LEU A 1 83 ? 9.594 -6.737 -2.914 1.00 94.44 83 LEU A C 1
ATOM 569 O O . LEU A 1 83 ? 8.488 -6.400 -2.503 1.00 94.44 83 LEU A O 1
ATOM 573 N N . ALA A 1 84 ? 9.981 -8.015 -2.947 1.00 94.75 84 ALA A N 1
ATOM 574 C CA . ALA A 1 84 ? 9.167 -9.095 -2.397 1.00 94.75 84 ALA A CA 1
ATOM 575 C C . ALA A 1 84 ? 9.030 -8.952 -0.876 1.00 94.75 84 ALA A C 1
ATOM 577 O O . ALA A 1 84 ? 7.916 -9.015 -0.365 1.00 94.75 84 ALA A O 1
ATOM 578 N N . GLU A 1 85 ? 10.122 -8.680 -0.164 1.00 96.56 85 GLU A N 1
ATOM 579 C CA . GLU A 1 85 ? 10.078 -8.459 1.289 1.00 96.56 85 GLU A CA 1
ATOM 580 C C . GLU A 1 85 ? 9.258 -7.215 1.666 1.00 96.56 85 GLU A C 1
ATOM 582 O O . GLU A 1 85 ? 8.453 -7.254 2.599 1.00 96.56 85 GLU A O 1
ATOM 587 N N . ALA A 1 86 ? 9.368 -6.134 0.888 1.00 97.56 86 ALA A N 1
ATOM 588 C CA . ALA A 1 86 ? 8.502 -4.971 1.044 1.00 97.56 86 ALA A CA 1
ATOM 589 C C . ALA A 1 86 ? 7.024 -5.362 0.866 1.00 97.56 86 ALA A C 1
ATOM 591 O O . ALA A 1 86 ? 6.188 -5.040 1.705 1.00 97.56 86 ALA A O 1
ATOM 592 N N . LEU A 1 87 ? 6.683 -6.120 -0.178 1.00 97.62 87 LEU A N 1
ATOM 593 C CA . LEU A 1 87 ? 5.303 -6.558 -0.389 1.00 97.62 87 LEU A CA 1
ATOM 594 C C . LEU A 1 87 ? 4.780 -7.458 0.734 1.00 97.62 87 LEU A C 1
ATOM 596 O O . LEU A 1 87 ? 3.622 -7.312 1.111 1.00 97.62 87 LEU A O 1
ATOM 600 N N . VAL A 1 88 ? 5.602 -8.338 1.313 1.00 97.88 88 VAL A N 1
ATOM 601 C CA . VAL A 1 88 ? 5.207 -9.121 2.500 1.00 97.88 88 VAL A CA 1
ATOM 602 C C . VAL A 1 88 ? 4.799 -8.195 3.645 1.00 97.88 88 VAL A C 1
ATOM 604 O O . VAL A 1 88 ? 3.733 -8.377 4.231 1.00 97.88 88 VAL A O 1
ATOM 607 N N . ALA A 1 89 ? 5.608 -7.176 3.936 1.00 98.62 89 ALA A N 1
ATOM 608 C CA . ALA A 1 89 ? 5.308 -6.218 4.992 1.00 98.62 89 ALA A CA 1
ATOM 609 C C . ALA A 1 89 ? 4.065 -5.364 4.677 1.00 98.62 89 ALA A C 1
ATOM 611 O O . ALA A 1 89 ? 3.219 -5.183 5.548 1.00 98.62 89 ALA A O 1
ATOM 612 N N . TYR A 1 90 ? 3.903 -4.899 3.433 1.00 98.75 90 TYR A N 1
ATOM 613 C CA . TYR A 1 90 ? 2.707 -4.171 2.991 1.00 98.75 90 TYR A CA 1
ATOM 614 C C . TYR A 1 90 ? 1.425 -4.996 3.176 1.00 98.75 90 TYR A C 1
ATOM 616 O O . TYR A 1 90 ? 0.432 -4.489 3.702 1.00 98.75 90 TYR A O 1
ATOM 624 N N . LEU A 1 91 ? 1.453 -6.273 2.786 1.00 98.56 91 LEU A N 1
ATOM 625 C CA . LEU A 1 91 ? 0.317 -7.180 2.949 1.00 98.56 91 LEU A CA 1
ATOM 626 C C . LEU A 1 91 ? -0.020 -7.388 4.430 1.00 98.56 91 LEU A C 1
ATOM 628 O O . LEU A 1 91 ? -1.191 -7.343 4.789 1.00 98.56 91 LEU A O 1
ATOM 632 N N . ALA A 1 92 ? 0.989 -7.512 5.298 1.00 98.75 92 ALA A N 1
ATOM 633 C CA . ALA A 1 92 ? 0.777 -7.618 6.742 1.00 98.75 92 ALA A CA 1
ATOM 634 C C . ALA A 1 92 ? 0.128 -6.356 7.348 1.00 98.75 92 ALA A C 1
ATOM 636 O O . ALA A 1 92 ? -0.710 -6.465 8.243 1.00 98.75 92 ALA A O 1
ATOM 637 N N . ILE A 1 93 ? 0.454 -5.158 6.838 1.00 98.88 93 ILE A N 1
ATOM 638 C CA . ILE A 1 93 ? -0.251 -3.917 7.211 1.00 98.88 93 ILE A CA 1
ATOM 639 C C . ILE A 1 93 ? -1.722 -4.007 6.789 1.00 98.88 93 ILE A C 1
ATOM 641 O O . ILE A 1 93 ? -2.608 -3.727 7.595 1.00 98.88 93 ILE A O 1
ATOM 645 N N . GLY A 1 94 ? -1.985 -4.408 5.541 1.00 98.69 94 GLY A N 1
ATOM 646 C CA . GLY A 1 94 ? -3.342 -4.580 5.021 1.00 98.69 94 GLY A CA 1
ATOM 647 C C . GLY A 1 94 ? -4.165 -5.567 5.853 1.00 98.69 94 GLY A C 1
ATOM 648 O O . GLY A 1 94 ? -5.288 -5.251 6.246 1.00 98.69 94 GLY A O 1
ATOM 649 N N . ASP A 1 95 ? -3.582 -6.716 6.199 1.00 98.62 95 ASP A N 1
ATOM 650 C CA . ASP A 1 95 ? -4.217 -7.737 7.032 1.00 98.62 95 ASP A CA 1
ATOM 651 C C . ASP A 1 95 ? -4.581 -7.192 8.417 1.00 98.62 95 ASP A C 1
ATOM 653 O O . ASP A 1 95 ? -5.739 -7.319 8.825 1.00 98.62 95 ASP A O 1
ATOM 657 N N . ALA A 1 96 ? -3.648 -6.517 9.095 1.00 98.81 96 ALA A N 1
ATOM 658 C CA . ALA A 1 96 ? -3.884 -5.904 10.401 1.00 98.81 96 ALA A CA 1
ATOM 659 C C . ALA A 1 96 ? -5.005 -4.847 10.355 1.00 98.81 96 ALA A C 1
ATOM 661 O O . ALA A 1 96 ? -5.930 -4.862 11.171 1.00 98.81 96 ALA A O 1
ATOM 662 N N . LEU A 1 97 ? -4.990 -3.973 9.342 1.00 98.81 97 LEU A N 1
ATOM 663 C CA . LEU A 1 97 ? -6.030 -2.958 9.153 1.00 98.81 97 LEU A CA 1
ATOM 664 C C . LEU A 1 97 ? -7.393 -3.567 8.797 1.00 98.81 97 LEU A C 1
ATOM 666 O O . LEU A 1 97 ? -8.427 -3.037 9.220 1.00 98.81 97 LEU A O 1
ATOM 670 N N . SER A 1 98 ? -7.406 -4.687 8.066 1.00 98.62 98 SER A N 1
ATOM 671 C CA . SER A 1 98 ? -8.623 -5.447 7.759 1.00 98.62 98 SER A CA 1
ATOM 672 C C . SER A 1 98 ? -9.250 -6.064 9.017 1.00 98.62 98 SER A C 1
ATOM 674 O O . SER A 1 98 ? -10.468 -6.202 9.093 1.00 98.62 98 SER A O 1
ATOM 676 N N . SER A 1 99 ? -8.439 -6.388 10.030 1.00 98.38 99 SER A N 1
ATOM 677 C CA . SER A 1 99 ? -8.889 -6.919 11.321 1.00 98.38 99 SER A CA 1
ATOM 678 C C . SER A 1 99 ? -9.090 -5.860 12.409 1.00 98.38 99 SER A C 1
ATOM 680 O O . SER A 1 99 ? -9.303 -6.232 13.558 1.00 98.38 99 SER A O 1
ATOM 682 N N . ASP A 1 100 ? -9.030 -4.565 12.072 1.00 98.69 100 ASP A N 1
ATOM 683 C CA . ASP A 1 100 ? -9.077 -3.457 13.043 1.00 98.69 100 ASP A CA 1
ATOM 684 C C . ASP A 1 100 ? -7.969 -3.527 14.120 1.00 98.69 100 ASP A C 1
ATOM 686 O O . ASP A 1 100 ? -8.125 -2.983 15.214 1.00 98.69 100 ASP A O 1
ATOM 690 N N . ASP A 1 101 ? -6.832 -4.165 13.822 1.00 98.69 101 ASP A N 1
ATOM 691 C CA . ASP A 1 101 ? -5.703 -4.269 14.746 1.00 98.69 101 ASP A CA 1
ATOM 692 C C . ASP A 1 101 ? -4.646 -3.212 14.419 1.00 98.69 101 ASP A C 1
ATOM 694 O O . ASP A 1 101 ? -3.928 -3.296 13.424 1.00 98.69 101 ASP A O 1
ATOM 698 N N . LEU A 1 102 ? -4.560 -2.188 15.265 1.00 98.75 102 LEU A N 1
ATOM 699 C CA . LEU A 1 102 ? -3.575 -1.122 15.116 1.00 98.75 102 LEU A CA 1
ATOM 700 C C . LEU A 1 102 ? -2.194 -1.521 15.650 1.00 98.75 102 LEU A C 1
ATOM 702 O O . LEU A 1 102 ? -1.187 -0.999 15.175 1.00 98.75 102 LEU A O 1
ATOM 706 N N . ALA A 1 103 ? -2.132 -2.416 16.639 1.00 98.62 103 ALA A N 1
ATOM 707 C CA . ALA A 1 103 ? -0.912 -2.671 17.399 1.00 98.62 103 ALA A CA 1
ATOM 708 C C . ALA A 1 103 ? 0.291 -3.090 16.529 1.00 98.62 103 ALA A C 1
ATOM 710 O O . ALA A 1 103 ? 1.382 -2.560 16.754 1.00 98.62 103 ALA A O 1
ATOM 711 N N . PRO A 1 104 ? 0.148 -3.970 15.517 1.00 98.69 104 PRO A N 1
ATOM 712 C CA . PRO A 1 104 ? 1.290 -4.405 14.720 1.00 98.69 104 PRO A CA 1
ATOM 713 C C . PRO A 1 104 ? 1.604 -3.470 13.538 1.00 98.69 104 PRO A C 1
ATOM 715 O O . PRO A 1 104 ? 2.652 -3.618 12.907 1.00 98.69 104 PRO A O 1
ATOM 718 N N . VAL A 1 105 ? 0.734 -2.497 13.230 1.00 98.81 105 VAL A N 1
ATOM 719 C CA . VAL A 1 105 ? 0.833 -1.662 12.019 1.00 98.81 105 VAL A CA 1
ATOM 720 C C . VAL A 1 105 ? 2.157 -0.911 11.950 1.00 98.81 105 VAL A C 1
ATOM 722 O O . VAL A 1 105 ? 2.809 -0.944 10.909 1.00 98.81 105 VAL A O 1
ATOM 725 N N . ALA A 1 106 ? 2.581 -0.271 13.042 1.00 98.69 106 ALA A N 1
ATOM 726 C CA . ALA A 1 106 ? 3.818 0.507 13.051 1.00 98.69 106 ALA A CA 1
ATOM 727 C C . ALA A 1 106 ? 5.044 -0.371 12.742 1.00 98.69 106 ALA A C 1
ATOM 729 O O . ALA A 1 106 ? 5.842 -0.030 11.872 1.00 98.69 106 ALA A O 1
ATOM 730 N N . GLY A 1 107 ? 5.144 -1.550 13.368 1.00 98.69 107 GLY A N 1
ATOM 731 C CA . GLY A 1 107 ? 6.244 -2.487 13.124 1.00 98.69 107 GLY A CA 1
ATOM 732 C C . GLY A 1 107 ? 6.250 -3.047 11.697 1.00 98.69 107 GLY A C 1
ATOM 733 O O . GLY A 1 107 ? 7.307 -3.154 11.072 1.00 98.69 107 GLY A O 1
ATOM 734 N N . HIS A 1 108 ? 5.077 -3.356 11.134 1.00 98.88 108 HIS A N 1
ATOM 735 C CA . HIS A 1 108 ? 4.978 -3.764 9.730 1.00 98.88 108 HIS A CA 1
ATOM 736 C C . HIS A 1 108 ? 5.330 -2.619 8.770 1.00 98.88 108 HIS A C 1
ATOM 738 O O . HIS A 1 108 ? 6.001 -2.850 7.766 1.00 98.88 108 HIS A O 1
ATOM 744 N N . ALA A 1 109 ? 4.954 -1.380 9.089 1.00 98.88 109 ALA A N 1
ATOM 745 C CA . ALA A 1 109 ? 5.303 -0.203 8.301 1.00 98.88 109 ALA A CA 1
ATOM 746 C C . ALA A 1 109 ? 6.807 0.108 8.327 1.00 98.88 109 ALA A C 1
ATOM 748 O O . ALA A 1 109 ? 7.369 0.472 7.296 1.00 98.88 109 ALA A O 1
ATOM 749 N N . GLU A 1 110 ? 7.485 -0.096 9.459 1.00 98.81 110 GLU A N 1
ATOM 750 C CA . GLU A 1 110 ? 8.945 0.034 9.557 1.00 98.81 110 GLU A CA 1
ATOM 751 C C . GLU A 1 110 ? 9.660 -1.016 8.698 1.00 98.81 110 GLU A C 1
ATOM 753 O O . GLU A 1 110 ? 10.627 -0.706 7.995 1.00 98.81 110 GLU A O 1
ATOM 758 N N . ALA A 1 111 ? 9.172 -2.261 8.727 1.00 98.75 111 ALA A N 1
ATOM 759 C CA . ALA A 1 111 ? 9.674 -3.321 7.862 1.00 98.75 111 ALA A CA 1
ATOM 760 C C . ALA A 1 111 ? 9.445 -2.988 6.382 1.00 98.75 111 ALA A C 1
ATOM 762 O O . ALA A 1 111 ? 10.377 -3.093 5.585 1.00 98.75 111 ALA A O 1
ATOM 763 N N . PHE A 1 112 ? 8.247 -2.513 6.033 1.00 98.81 112 PHE A N 1
ATOM 764 C CA . PHE A 1 112 ? 7.920 -2.081 4.680 1.00 98.81 112 PHE A CA 1
ATOM 765 C C . PHE A 1 112 ? 8.850 -0.968 4.204 1.00 98.81 112 PHE A C 1
ATOM 767 O O . PHE A 1 112 ? 9.458 -1.106 3.149 1.00 98.81 112 PHE A O 1
ATOM 774 N N . LEU A 1 113 ? 9.011 0.103 4.986 1.00 98.62 113 LEU A N 1
ATOM 775 C CA . LEU A 1 113 ? 9.836 1.253 4.620 1.00 98.62 113 LEU A CA 1
ATOM 776 C C . LEU A 1 113 ? 11.297 0.852 4.376 1.00 98.62 113 LEU A C 1
ATOM 778 O O . LEU A 1 113 ? 11.877 1.230 3.360 1.00 98.62 113 LEU A O 1
ATOM 782 N N . ARG A 1 114 ? 11.878 0.035 5.262 1.00 98.56 114 ARG A N 1
ATOM 783 C CA . ARG A 1 114 ? 13.249 -0.467 5.099 1.00 98.56 114 ARG A CA 1
ATOM 784 C C . ARG A 1 114 ? 13.446 -1.253 3.805 1.00 98.56 114 ARG A C 1
ATOM 786 O O . ARG A 1 114 ? 14.443 -1.060 3.108 1.00 98.56 114 ARG A O 1
ATOM 793 N N . GLU A 1 115 ? 12.541 -2.182 3.514 1.00 98.38 115 GLU A N 1
ATOM 794 C CA . GLU A 1 115 ? 12.668 -3.041 2.333 1.00 98.38 115 GLU A CA 1
ATOM 795 C C . GLU A 1 115 ? 12.290 -2.294 1.050 1.00 98.38 115 GLU A C 1
ATOM 797 O O . GLU A 1 115 ? 12.900 -2.511 0.003 1.00 98.38 115 GLU A O 1
ATOM 802 N N . TRP A 1 116 ? 11.380 -1.323 1.145 1.00 98.31 116 TRP A N 1
ATOM 803 C CA . TRP A 1 116 ? 11.070 -0.379 0.078 1.00 98.31 116 TRP A CA 1
ATOM 804 C C . TRP A 1 116 ? 12.301 0.428 -0.337 1.00 98.31 116 TRP A C 1
ATOM 806 O O . TRP A 1 116 ? 12.640 0.485 -1.518 1.00 98.31 116 TRP A O 1
ATOM 816 N N . GLU A 1 117 ? 13.026 1.000 0.626 1.00 98.06 117 GLU A N 1
ATOM 817 C CA . GLU A 1 117 ? 14.255 1.753 0.354 1.00 98.06 117 GLU A CA 1
ATOM 818 C C . GLU A 1 117 ? 15.321 0.877 -0.321 1.00 98.06 117 GLU A C 1
ATOM 820 O O . GLU A 1 117 ? 15.963 1.303 -1.286 1.00 98.06 117 GLU A O 1
ATOM 825 N N . ARG A 1 118 ? 15.461 -0.382 0.112 1.00 97.56 118 ARG A N 1
ATOM 826 C CA . ARG A 1 118 ? 16.352 -1.368 -0.525 1.00 97.56 118 ARG A CA 1
ATOM 827 C C . ARG A 1 118 ? 15.920 -1.716 -1.951 1.00 97.56 118 ARG A C 1
ATOM 829 O O . ARG A 1 118 ? 16.776 -1.846 -2.830 1.00 97.56 118 ARG A O 1
ATOM 836 N N . ALA A 1 119 ? 14.616 -1.856 -2.188 1.00 96.00 119 ALA A N 1
ATOM 837 C CA . ALA A 1 119 ? 14.055 -2.128 -3.507 1.00 96.00 119 ALA A CA 1
ATOM 838 C C . ALA A 1 119 ? 14.305 -0.966 -4.474 1.00 96.00 119 ALA A C 1
ATOM 840 O O . ALA A 1 119 ? 14.794 -1.181 -5.581 1.00 96.00 119 ALA A O 1
ATOM 841 N N . VAL A 1 120 ? 14.053 0.270 -4.037 1.00 96.50 120 VAL A N 1
ATOM 842 C CA . VAL A 1 120 ? 14.280 1.481 -4.841 1.00 96.50 120 VAL A CA 1
ATOM 843 C C . VAL A 1 120 ? 15.770 1.696 -5.133 1.00 96.50 120 VAL A C 1
ATOM 845 O O . VAL A 1 120 ? 16.127 2.109 -6.238 1.00 96.50 120 VAL A O 1
ATOM 848 N N . ALA A 1 121 ? 16.658 1.355 -4.194 1.00 96.19 121 ALA A N 1
ATOM 849 C CA . ALA A 1 121 ? 18.109 1.401 -4.400 1.00 96.19 121 ALA A CA 1
ATOM 850 C C . ALA A 1 121 ? 18.632 0.328 -5.377 1.00 96.19 121 ALA A C 1
ATOM 852 O O . ALA A 1 121 ? 19.745 0.454 -5.890 1.00 96.19 121 ALA A O 1
ATOM 853 N N . THR A 1 122 ? 17.837 -0.711 -5.654 1.00 92.56 122 THR A N 1
ATOM 854 C CA . THR A 1 122 ? 18.216 -1.848 -6.502 1.00 92.56 122 THR A CA 1
ATOM 855 C C . THR A 1 122 ? 17.301 -1.910 -7.729 1.00 92.56 122 THR A C 1
ATOM 857 O O . THR A 1 122 ? 16.308 -2.641 -7.732 1.00 92.56 122 THR A O 1
ATOM 860 N N . PRO A 1 123 ? 17.577 -1.131 -8.791 1.00 90.31 123 PRO A N 1
ATOM 861 C CA . PRO A 1 123 ? 16.725 -1.127 -9.968 1.00 90.31 123 PRO A CA 1
ATOM 862 C C . PRO A 1 123 ? 16.742 -2.487 -10.683 1.00 90.31 123 PRO A C 1
ATOM 864 O O . PRO A 1 123 ? 17.763 -3.183 -10.675 1.00 90.31 123 PRO A O 1
ATOM 867 N N . PRO A 1 124 ? 15.646 -2.867 -11.362 1.00 88.56 124 PRO A N 1
ATOM 868 C CA . PRO A 1 124 ? 15.604 -4.117 -12.108 1.00 88.56 124 PRO A CA 1
ATOM 869 C C . PRO A 1 124 ? 16.640 -4.121 -13.239 1.00 88.56 124 PRO A C 1
ATOM 871 O O . PRO A 1 124 ? 16.757 -3.146 -13.979 1.00 88.56 124 PRO A O 1
ATOM 874 N N . ALA A 1 125 ? 17.354 -5.235 -13.429 1.00 88.88 125 ALA A N 1
ATOM 875 C CA . ALA A 1 125 ? 18.465 -5.321 -14.389 1.00 88.88 125 ALA A CA 1
ATOM 876 C C . ALA A 1 125 ? 18.071 -4.970 -15.840 1.00 88.88 125 ALA A C 1
ATOM 878 O O . ALA A 1 125 ? 18.833 -4.340 -16.567 1.00 88.88 125 ALA A O 1
ATOM 879 N N . HIS A 1 126 ? 16.857 -5.338 -16.250 1.00 86.38 126 HIS A N 1
ATOM 880 C CA . HIS A 1 126 ? 16.298 -5.063 -17.578 1.00 86.38 126 HIS A CA 1
ATOM 881 C C . HIS A 1 126 ? 15.686 -3.651 -17.698 1.00 86.38 126 HIS A C 1
ATOM 883 O O . HIS A 1 126 ? 15.234 -3.264 -18.773 1.00 86.38 126 HIS A O 1
ATOM 889 N N . ALA A 1 127 ? 15.630 -2.883 -16.605 1.00 90.75 127 ALA A N 1
ATOM 890 C CA . ALA A 1 127 ? 15.045 -1.547 -16.548 1.00 90.75 127 ALA A CA 1
ATOM 891 C C . ALA A 1 127 ? 15.786 -0.652 -15.523 1.00 90.75 127 ALA A C 1
ATOM 893 O O . ALA A 1 127 ? 15.191 -0.222 -14.533 1.00 90.75 127 ALA A O 1
ATOM 894 N N . PRO A 1 128 ? 17.066 -0.295 -15.758 1.00 92.00 128 PRO A N 1
ATOM 895 C CA . PRO A 1 128 ? 17.909 0.418 -14.783 1.00 92.00 128 PRO A CA 1
ATOM 896 C C . PRO A 1 128 ? 17.376 1.804 -14.368 1.00 92.00 128 PRO A C 1
ATOM 898 O O . PRO A 1 128 ? 17.700 2.315 -13.298 1.00 92.00 128 PRO A O 1
ATOM 901 N N . HIS A 1 129 ? 16.520 2.419 -15.190 1.00 95.00 129 HIS A N 1
ATOM 902 C CA . HIS A 1 129 ? 15.866 3.700 -14.896 1.00 95.00 129 HIS A CA 1
ATOM 903 C C . HIS A 1 129 ? 14.420 3.558 -14.395 1.00 95.00 129 HIS A C 1
ATOM 905 O O . HIS A 1 129 ? 13.699 4.555 -14.365 1.00 95.00 129 HIS A O 1
ATOM 911 N N . PHE A 1 130 ? 13.965 2.351 -14.031 1.00 95.88 130 PHE A N 1
ATOM 912 C CA . PHE A 1 130 ? 12.578 2.109 -13.617 1.00 95.88 130 PHE A CA 1
ATOM 913 C C . PHE A 1 130 ? 12.137 3.058 -12.495 1.00 95.88 130 PHE A C 1
ATOM 915 O O . PHE A 1 130 ? 11.180 3.811 -12.687 1.00 95.88 130 PHE A O 1
ATOM 922 N N . TRP A 1 131 ? 12.888 3.079 -11.388 1.00 95.56 131 TRP A N 1
ATOM 923 C CA . TRP A 1 131 ? 12.606 3.923 -10.226 1.00 95.56 131 TRP A CA 1
ATOM 924 C C . TRP A 1 131 ? 12.804 5.410 -10.517 1.00 95.56 131 TRP A C 1
ATOM 926 O O . TRP A 1 131 ? 11.956 6.215 -10.158 1.00 95.56 131 TRP A O 1
ATOM 936 N N . HIS A 1 132 ? 13.857 5.782 -11.252 1.00 95.00 132 HIS A N 1
ATOM 937 C CA . HIS A 1 132 ? 14.111 7.179 -11.630 1.00 95.00 132 HIS A CA 1
ATOM 938 C C . HIS A 1 132 ? 12.948 7.797 -12.418 1.00 95.00 132 HIS A C 1
ATOM 940 O O . HIS A 1 132 ? 12.551 8.927 -12.153 1.00 95.00 132 HIS A O 1
ATOM 946 N N . ARG A 1 133 ? 12.355 7.049 -13.357 1.00 97.56 133 ARG A N 1
ATOM 947 C CA . ARG A 1 133 ? 11.194 7.518 -14.136 1.00 97.56 133 ARG A CA 1
ATOM 948 C C . ARG A 1 133 ? 9.891 7.565 -13.336 1.00 97.56 133 ARG A C 1
ATOM 950 O O . ARG A 1 133 ? 8.898 8.070 -13.841 1.00 97.56 133 ARG A O 1
ATOM 957 N N . ARG A 1 134 ? 9.884 7.012 -12.124 1.00 97.31 134 ARG A N 1
ATOM 958 C CA . ARG A 1 134 ? 8.724 6.901 -11.229 1.00 97.31 134 ARG A CA 1
ATOM 959 C C . ARG A 1 134 ? 9.043 7.448 -9.836 1.00 97.31 134 ARG A C 1
ATOM 961 O O . ARG A 1 134 ? 8.431 7.036 -8.854 1.00 97.31 134 ARG A O 1
ATOM 968 N N . ALA A 1 135 ? 10.007 8.367 -9.756 1.00 97.50 135 ALA A N 1
ATOM 969 C CA . ALA A 1 135 ? 10.542 8.859 -8.492 1.00 97.50 135 ALA A CA 1
ATOM 970 C C . ALA A 1 135 ? 9.453 9.488 -7.617 1.00 97.50 135 ALA A C 1
ATOM 972 O O . ALA A 1 135 ? 9.440 9.271 -6.413 1.00 97.50 135 ALA A O 1
ATOM 973 N N . GLU A 1 136 ? 8.499 10.199 -8.224 1.00 98.19 136 GLU A N 1
ATOM 974 C CA . GLU A 1 136 ? 7.381 10.800 -7.497 1.00 98.19 136 GLU A CA 1
ATOM 975 C C . GLU A 1 136 ? 6.488 9.743 -6.831 1.00 98.19 136 GLU A C 1
ATOM 977 O O . GLU A 1 136 ? 6.241 9.819 -5.631 1.00 98.19 136 GLU A O 1
ATOM 982 N N . ALA A 1 137 ? 6.053 8.718 -7.574 1.00 97.75 137 ALA A N 1
ATOM 983 C CA . ALA A 1 137 ? 5.248 7.633 -7.014 1.00 97.75 137 ALA A CA 1
ATOM 984 C C . ALA A 1 137 ? 6.019 6.880 -5.919 1.00 97.75 137 ALA A C 1
ATOM 986 O O . ALA A 1 137 ? 5.470 6.609 -4.852 1.00 97.75 137 ALA A O 1
ATOM 987 N N . ALA A 1 138 ? 7.309 6.609 -6.143 1.00 98.12 138 ALA A N 1
ATOM 988 C CA . ALA A 1 138 ? 8.139 5.921 -5.163 1.00 98.12 138 ALA A CA 1
ATOM 989 C C . ALA A 1 138 ? 8.343 6.730 -3.872 1.00 98.12 138 ALA A C 1
ATOM 991 O O . ALA A 1 138 ? 8.356 6.168 -2.774 1.00 98.12 138 ALA A O 1
ATOM 992 N N . GLU A 1 139 ? 8.449 8.051 -3.996 1.00 98.50 139 GLU A N 1
ATOM 993 C CA . GLU A 1 139 ? 8.545 8.967 -2.867 1.00 98.50 139 GLU A CA 1
ATOM 994 C C . GLU A 1 139 ? 7.213 9.080 -2.111 1.00 98.50 139 GLU A C 1
ATOM 996 O O . GLU A 1 139 ? 7.213 9.065 -0.880 1.00 98.50 139 GLU A O 1
ATOM 1001 N N . ARG A 1 140 ? 6.065 9.101 -2.806 1.00 98.31 140 ARG A N 1
ATOM 1002 C CA . ARG A 1 140 ? 4.743 9.061 -2.152 1.00 98.31 140 ARG A CA 1
ATOM 1003 C C . ARG A 1 140 ? 4.553 7.790 -1.325 1.00 98.31 140 ARG A C 1
ATOM 1005 O O . ARG A 1 140 ? 4.060 7.878 -0.199 1.00 98.31 140 ARG A O 1
ATOM 1012 N N . VAL A 1 141 ? 4.987 6.633 -1.836 1.00 98.62 141 VAL A N 1
ATOM 1013 C CA . VAL A 1 141 ? 4.992 5.371 -1.073 1.00 98.62 141 VAL A CA 1
ATOM 1014 C C . VAL A 1 141 ? 5.852 5.512 0.184 1.00 98.62 141 VAL A C 1
ATOM 1016 O O . VAL A 1 141 ? 5.374 5.238 1.285 1.00 98.62 141 VAL A O 1
ATOM 1019 N N . ARG A 1 142 ? 7.086 6.016 0.048 1.00 98.69 142 ARG A N 1
ATOM 1020 C CA . ARG A 1 142 ? 8.022 6.211 1.169 1.00 98.69 142 ARG A CA 1
ATOM 1021 C C . ARG A 1 142 ? 7.452 7.132 2.254 1.00 98.69 142 ARG A C 1
ATOM 1023 O O . ARG A 1 142 ? 7.475 6.793 3.435 1.00 98.69 142 ARG A O 1
ATOM 1030 N N . GLN A 1 143 ? 6.915 8.290 1.871 1.00 98.69 143 GLN A N 1
ATOM 1031 C CA . GLN A 1 143 ? 6.340 9.255 2.815 1.00 98.69 143 GLN A CA 1
ATOM 1032 C C . GLN A 1 143 ? 5.116 8.692 3.539 1.00 98.69 143 GLN A C 1
ATOM 1034 O O . GLN A 1 143 ? 4.950 8.909 4.739 1.00 98.69 143 GLN A O 1
ATOM 1039 N N . SER A 1 144 ? 4.258 7.969 2.821 1.00 98.44 144 SER A N 1
ATOM 1040 C CA . SER A 1 144 ? 3.043 7.377 3.386 1.00 98.44 144 SER A CA 1
ATOM 1041 C C . SER A 1 144 ? 3.366 6.212 4.324 1.00 98.44 144 SER A C 1
ATOM 1043 O O . SER A 1 144 ? 2.769 6.113 5.393 1.00 98.44 144 SER A O 1
ATOM 1045 N N . ALA A 1 145 ? 4.393 5.417 4.010 1.00 98.31 145 ALA A N 1
ATOM 1046 C CA . ALA A 1 145 ? 4.963 4.439 4.934 1.00 98.31 145 ALA A CA 1
ATOM 1047 C C . ALA A 1 145 ? 5.480 5.096 6.225 1.00 98.31 145 ALA A C 1
ATOM 1049 O O . ALA A 1 145 ? 5.168 4.628 7.314 1.00 98.31 145 ALA A O 1
ATOM 1050 N N . GLY A 1 146 ? 6.179 6.233 6.128 1.00 98.50 146 GLY A N 1
ATOM 1051 C CA . GLY A 1 146 ? 6.596 7.003 7.307 1.00 98.50 146 GLY A CA 1
ATOM 1052 C C . GLY A 1 146 ? 5.426 7.560 8.136 1.00 98.50 146 GLY A C 1
ATOM 1053 O O . GLY A 1 146 ? 5.524 7.689 9.355 1.00 98.50 146 GLY A O 1
ATOM 1054 N N . ARG A 1 147 ? 4.279 7.863 7.512 1.00 98.69 147 ARG A N 1
ATOM 1055 C CA . ARG A 1 147 ? 3.056 8.215 8.259 1.00 98.69 147 ARG A CA 1
ATOM 1056 C C . ARG A 1 147 ? 2.432 6.998 8.938 1.00 98.69 147 ARG A C 1
ATOM 1058 O O . ARG A 1 147 ? 1.962 7.130 10.062 1.00 98.69 147 ARG A O 1
ATOM 1065 N N . LEU A 1 148 ? 2.471 5.825 8.303 1.00 98.56 148 LEU A N 1
ATOM 1066 C CA . LEU A 1 148 ? 2.023 4.568 8.910 1.00 98.56 148 LEU A CA 1
ATOM 1067 C C . LEU A 1 148 ? 2.838 4.208 10.158 1.00 98.56 148 LEU A C 1
ATOM 1069 O O . LEU A 1 148 ? 2.246 3.820 11.161 1.00 98.56 148 LEU A O 1
ATOM 1073 N N . THR A 1 149 ? 4.164 4.397 10.144 1.00 98.69 149 THR A N 1
ATOM 1074 C CA . THR A 1 149 ? 5.007 4.147 11.331 1.00 98.69 149 THR A CA 1
ATOM 1075 C C . THR A 1 149 ? 4.659 5.060 12.507 1.00 98.69 149 THR A C 1
ATOM 1077 O O . THR A 1 149 ? 4.827 4.676 13.658 1.00 98.69 149 THR A O 1
ATOM 1080 N N . ALA A 1 150 ? 4.169 6.271 12.228 1.00 98.44 150 ALA A N 1
ATOM 1081 C CA . ALA A 1 150 ? 3.811 7.265 13.238 1.00 98.44 150 ALA A CA 1
ATOM 1082 C C . ALA A 1 150 ? 2.318 7.251 13.625 1.00 98.44 150 ALA A C 1
ATOM 1084 O O . ALA A 1 150 ? 1.896 8.051 14.463 1.00 98.44 150 ALA A O 1
ATOM 1085 N N . ALA A 1 151 ? 1.500 6.395 13.007 1.00 98.56 151 ALA A N 1
ATOM 1086 C CA . ALA A 1 151 ? 0.059 6.394 13.217 1.00 98.56 151 ALA A CA 1
ATOM 1087 C C . ALA A 1 151 ? -0.304 5.849 14.606 1.00 98.56 151 ALA A C 1
AT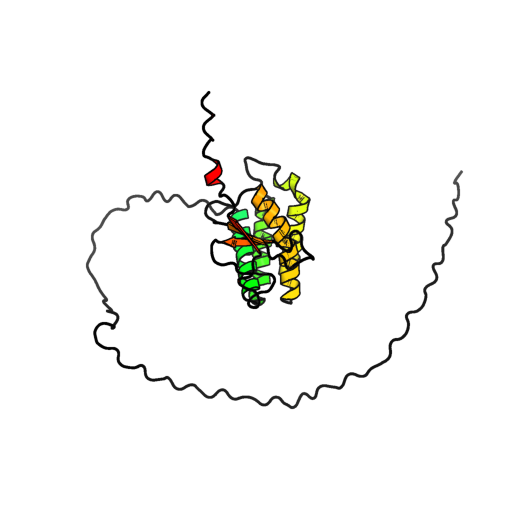OM 1089 O O . ALA A 1 151 ? 0.053 4.734 14.972 1.00 98.56 151 ALA A O 1
ATOM 1090 N N . THR A 1 152 ? -1.076 6.626 15.365 1.00 98.38 152 THR A N 1
ATOM 1091 C CA . THR A 1 152 ? -1.542 6.262 16.715 1.00 98.38 152 THR A CA 1
ATOM 1092 C C . THR A 1 152 ? -3.034 5.939 16.773 1.00 98.38 152 THR A C 1
ATOM 1094 O O . THR A 1 152 ? -3.555 5.605 17.835 1.00 98.38 152 THR A O 1
ATOM 1097 N N . THR A 1 153 ? -3.734 6.005 15.635 1.00 98.75 153 THR A N 1
ATOM 1098 C CA . THR A 1 153 ? -5.152 5.646 15.507 1.00 98.75 153 THR A CA 1
ATOM 1099 C C . THR A 1 153 ? -5.394 4.824 14.241 1.00 98.75 153 THR A C 1
ATOM 1101 O O . THR A 1 153 ? -4.671 4.962 13.251 1.00 98.75 153 THR A O 1
ATOM 1104 N N . LEU A 1 154 ? -6.445 3.992 14.244 1.00 98.56 154 LEU A N 1
ATOM 1105 C CA . LEU A 1 154 ? -6.861 3.232 13.056 1.00 98.56 154 LEU A CA 1
ATOM 1106 C C . LEU A 1 154 ? -7.213 4.148 11.883 1.00 98.56 154 LEU A C 1
ATOM 1108 O O . LEU A 1 154 ? -6.909 3.827 10.740 1.00 98.56 154 LEU A O 1
ATOM 1112 N N . GLU A 1 155 ? -7.845 5.287 12.156 1.00 98.00 155 GLU A N 1
ATOM 1113 C CA . GLU A 1 155 ? -8.208 6.259 11.126 1.00 98.00 155 GLU A CA 1
ATOM 1114 C C . GLU A 1 155 ? -6.965 6.844 10.445 1.00 98.00 155 GLU A C 1
ATOM 1116 O O . GLU A 1 155 ? -6.862 6.802 9.218 1.00 98.00 155 GLU A O 1
ATOM 1121 N N . ALA A 1 156 ? -5.976 7.290 11.228 1.00 98.50 156 ALA A N 1
ATOM 1122 C CA . ALA A 1 156 ? -4.718 7.803 10.692 1.00 98.50 156 ALA A CA 1
ATOM 1123 C C . ALA A 1 156 ? -3.957 6.726 9.904 1.00 98.50 156 ALA A C 1
ATOM 1125 O O . ALA A 1 156 ? -3.449 6.996 8.814 1.00 98.50 156 ALA A O 1
ATOM 1126 N N . ALA A 1 157 ? -3.927 5.492 10.416 1.00 98.75 157 ALA A N 1
ATOM 1127 C CA . ALA A 1 157 ? -3.290 4.374 9.733 1.00 98.75 157 ALA A CA 1
ATOM 1128 C C . ALA A 1 157 ? -3.983 4.044 8.400 1.00 98.75 157 ALA A C 1
ATOM 1130 O O . ALA A 1 157 ? -3.316 3.849 7.390 1.00 98.75 157 ALA A O 1
ATOM 1131 N N . ARG A 1 158 ? -5.318 4.053 8.349 1.00 98.31 158 ARG A N 1
ATOM 1132 C CA . ARG A 1 158 ? -6.098 3.806 7.123 1.00 98.31 158 ARG A CA 1
ATOM 1133 C C . ARG A 1 158 ? -5.966 4.905 6.084 1.00 98.31 158 ARG A C 1
ATOM 1135 O O . ARG A 1 158 ? -6.007 4.612 4.889 1.00 98.31 158 ARG A O 1
ATOM 1142 N N . ALA A 1 159 ? -5.847 6.155 6.519 1.00 97.38 159 ALA A N 1
ATOM 1143 C CA . ALA A 1 159 ? -5.556 7.269 5.627 1.00 97.38 159 ALA A CA 1
ATOM 1144 C C . ALA A 1 159 ? -4.166 7.092 4.999 1.00 97.38 159 ALA A C 1
ATOM 1146 O O . ALA A 1 159 ? -4.050 7.001 3.780 1.00 97.38 159 ALA A O 1
ATOM 1147 N N . ALA A 1 160 ? -3.137 6.901 5.831 1.00 98.31 160 ALA A N 1
ATOM 1148 C CA . ALA A 1 160 ? -1.767 6.703 5.365 1.00 98.31 160 ALA A CA 1
ATOM 1149 C C . ALA A 1 160 ? -1.598 5.432 4.508 1.00 98.31 160 ALA A C 1
ATOM 1151 O O . ALA A 1 160 ? -0.852 5.448 3.530 1.00 98.31 160 ALA A O 1
ATOM 1152 N N . PHE A 1 161 ? -2.317 4.349 4.822 1.00 98.69 161 PHE A N 1
ATOM 1153 C CA . PHE A 1 161 ? -2.365 3.151 3.982 1.00 98.69 161 PHE A CA 1
ATOM 1154 C C . PHE A 1 161 ? -2.960 3.454 2.609 1.00 98.69 161 PHE A C 1
ATOM 1156 O O . PHE A 1 161 ? -2.384 3.041 1.611 1.00 98.69 161 PHE A O 1
ATOM 1163 N N . GLY A 1 162 ? -4.062 4.208 2.544 1.00 97.12 162 GLY A N 1
ATOM 1164 C CA . GLY A 1 162 ? -4.643 4.701 1.291 1.00 97.12 162 GLY A CA 1
ATOM 1165 C C . GLY A 1 162 ? -3.626 5.413 0.413 1.00 97.12 162 GLY A C 1
ATOM 1166 O O . GLY A 1 162 ? -3.391 4.995 -0.723 1.00 97.12 162 GLY A O 1
ATOM 1167 N N . ASP A 1 163 ? -2.947 6.398 0.990 1.00 97.06 163 ASP A N 1
ATOM 1168 C CA . ASP A 1 163 ? -1.937 7.199 0.299 1.00 97.06 163 ASP A CA 1
ATOM 1169 C C . ASP A 1 163 ? -0.723 6.377 -0.171 1.00 97.06 163 ASP A C 1
ATOM 1171 O O . ASP A 1 163 ? -0.077 6.732 -1.158 1.00 97.06 163 ASP A O 1
ATOM 1175 N N . ALA A 1 164 ? -0.399 5.279 0.522 1.00 98.19 164 ALA A N 1
ATOM 1176 C CA . ALA A 1 164 ? 0.646 4.342 0.109 1.00 98.19 164 ALA A CA 1
ATOM 1177 C C . ALA A 1 164 ? 0.154 3.360 -0.967 1.00 98.19 164 ALA A C 1
ATOM 1179 O O . ALA A 1 164 ? 0.888 3.038 -1.899 1.00 98.19 164 ALA A O 1
ATOM 1180 N N . SER A 1 165 ? -1.078 2.871 -0.825 1.00 98.12 165 SER A N 1
ATOM 1181 C CA . SER A 1 165 ? -1.627 1.739 -1.576 1.00 98.12 165 SER A CA 1
ATOM 1182 C C . SER A 1 165 ? -1.820 2.031 -3.061 1.00 98.12 165 SER A C 1
ATOM 1184 O O . SER A 1 165 ? -1.447 1.206 -3.890 1.00 98.12 165 SER A O 1
ATOM 1186 N N . VAL A 1 166 ? -2.299 3.229 -3.398 1.00 95.31 166 VAL A N 1
ATOM 1187 C CA . VAL A 1 166 ? -2.524 3.656 -4.784 1.00 95.31 166 VAL A CA 1
ATOM 1188 C C . VAL A 1 166 ? -1.215 3.725 -5.582 1.00 95.31 166 VAL A C 1
ATOM 1190 O O . VAL A 1 166 ? -1.078 2.973 -6.547 1.00 95.31 166 VAL A O 1
ATOM 1193 N N . PRO A 1 167 ? -0.209 4.540 -5.195 1.00 97.56 167 PRO A N 1
ATOM 1194 C CA . PRO A 1 167 ? 1.045 4.585 -5.940 1.00 97.56 167 PRO A CA 1
ATOM 1195 C C . PRO A 1 167 ? 1.809 3.261 -5.871 1.00 97.56 167 PRO A C 1
ATOM 1197 O O . PRO A 1 167 ? 2.533 2.939 -6.807 1.00 97.56 167 PRO A O 1
ATOM 1200 N N . LEU A 1 168 ? 1.658 2.464 -4.806 1.00 98.25 168 LEU A N 1
ATOM 1201 C CA . LEU A 1 168 ? 2.256 1.132 -4.777 1.00 98.25 168 LEU A CA 1
ATOM 1202 C C . LEU A 1 168 ? 1.636 0.222 -5.844 1.00 98.25 168 LEU A C 1
ATOM 1204 O O . LEU A 1 168 ? 2.389 -0.417 -6.572 1.00 98.25 168 LEU A O 1
ATOM 1208 N N . ALA A 1 169 ? 0.306 0.189 -5.974 1.00 96.94 169 ALA A N 1
ATOM 1209 C CA . ALA A 1 169 ? -0.368 -0.586 -7.014 1.00 96.94 169 ALA A CA 1
ATOM 1210 C C . ALA A 1 169 ? 0.102 -0.166 -8.416 1.00 96.94 169 ALA A C 1
ATOM 1212 O O . ALA A 1 169 ? 0.558 -1.017 -9.170 1.00 96.94 169 ALA A O 1
ATOM 1213 N N . GLU A 1 170 ? 0.152 1.139 -8.709 1.00 95.44 170 GLU A N 1
ATOM 1214 C CA . GLU A 1 170 ? 0.683 1.666 -9.981 1.00 95.44 170 GLU A CA 1
ATOM 1215 C C . GLU A 1 170 ? 2.122 1.191 -10.271 1.00 95.44 170 GLU A C 1
ATOM 1217 O O . GLU A 1 170 ? 2.489 0.881 -11.410 1.00 95.44 170 GLU A O 1
ATOM 1222 N N . LEU A 1 171 ? 2.973 1.153 -9.240 1.00 96.50 171 LEU A N 1
ATOM 1223 C CA . LEU A 1 171 ? 4.359 0.700 -9.359 1.00 96.50 171 LEU A CA 1
ATOM 1224 C C . LEU A 1 171 ? 4.444 -0.810 -9.591 1.00 96.50 171 LEU A C 1
ATOM 1226 O O . LEU A 1 171 ? 5.276 -1.237 -10.392 1.00 96.50 171 LEU A O 1
ATOM 1230 N N . ILE A 1 172 ? 3.604 -1.604 -8.924 1.00 95.94 172 ILE A N 1
ATOM 1231 C CA . ILE A 1 172 ? 3.549 -3.058 -9.107 1.00 95.94 172 ILE A CA 1
ATOM 1232 C C . ILE A 1 172 ? 2.984 -3.418 -10.480 1.00 95.94 172 ILE A C 1
ATOM 1234 O O . ILE A 1 172 ? 3.584 -4.258 -11.146 1.00 95.94 172 ILE A O 1
ATOM 1238 N N . ASP A 1 173 ? 1.942 -2.739 -10.952 1.00 93.06 173 ASP A N 1
ATOM 1239 C CA . ASP A 1 173 ? 1.385 -2.935 -12.296 1.00 93.06 173 ASP A CA 1
ATOM 1240 C C . ASP A 1 173 ? 2.448 -2.661 -13.371 1.00 93.06 173 ASP A C 1
ATOM 1242 O O . ASP A 1 173 ? 2.597 -3.404 -14.339 1.00 93.06 173 ASP A O 1
ATOM 1246 N N . ALA A 1 174 ? 3.269 -1.624 -13.173 1.00 93.06 174 ALA A N 1
ATOM 1247 C CA . ALA A 1 174 ? 4.346 -1.283 -14.097 1.00 93.06 174 ALA A CA 1
ATOM 1248 C C . ALA A 1 174 ? 5.594 -2.181 -13.989 1.00 93.06 174 ALA A C 1
ATOM 1250 O O . ALA A 1 174 ? 6.336 -2.312 -14.965 1.00 93.06 174 ALA A O 1
ATOM 1251 N N . HIS A 1 175 ? 5.896 -2.714 -12.802 1.00 91.69 175 HIS A N 1
ATOM 1252 C CA . HIS A 1 175 ? 7.065 -3.567 -12.556 1.00 91.69 175 HIS A CA 1
ATOM 1253 C C . HIS A 1 175 ? 6.788 -5.047 -12.881 1.00 91.69 175 HIS A C 1
ATOM 1255 O O . HIS A 1 175 ? 7.705 -5.793 -13.248 1.00 91.69 175 HIS A O 1
ATOM 1261 N N . GLY A 1 176 ? 5.531 -5.456 -12.717 1.00 90.12 176 GLY A N 1
ATOM 1262 C CA . GLY A 1 176 ? 5.103 -6.831 -12.508 1.00 90.12 176 GLY A CA 1
ATOM 1263 C C . GLY A 1 176 ? 5.296 -7.261 -11.042 1.00 90.12 176 GLY A C 1
ATOM 1264 O O . GLY A 1 176 ? 6.326 -6.936 -10.434 1.00 90.12 176 GLY A O 1
ATOM 1265 N N . PRO A 1 177 ? 4.355 -8.011 -10.443 1.00 88.81 177 PRO A N 1
ATOM 1266 C CA . PRO A 1 177 ? 4.535 -8.576 -9.112 1.00 88.81 177 PRO A CA 1
ATOM 1267 C C . PRO A 1 177 ? 5.720 -9.561 -9.088 1.00 88.81 177 PRO A C 1
ATOM 1269 O O . PRO A 1 177 ? 5.990 -10.225 -10.095 1.00 88.81 177 PRO A O 1
ATOM 1272 N N . PRO A 1 178 ? 6.432 -9.698 -7.952 1.00 87.38 178 PRO A N 1
ATOM 1273 C CA . PRO A 1 178 ? 7.422 -10.755 -7.791 1.00 87.38 178 PRO A CA 1
ATOM 1274 C C . PRO A 1 178 ? 6.802 -12.140 -8.005 1.00 87.38 178 PRO A C 1
ATOM 1276 O O . PRO A 1 178 ? 5.646 -12.386 -7.645 1.00 87.38 178 PRO A O 1
ATOM 1279 N N . ASP A 1 179 ? 7.586 -13.056 -8.571 1.00 83.25 179 ASP A N 1
ATOM 1280 C CA . ASP A 1 179 ? 7.114 -14.402 -8.885 1.00 83.25 179 ASP A CA 1
ATOM 1281 C C . ASP A 1 179 ? 6.587 -15.127 -7.633 1.00 83.25 179 ASP A C 1
ATOM 1283 O O . ASP A 1 179 ? 7.148 -15.030 -6.540 1.00 83.25 179 ASP A O 1
ATOM 1287 N N . GLY A 1 180 ? 5.483 -15.861 -7.797 1.00 82.75 180 GLY A N 1
ATOM 1288 C CA . GLY A 1 180 ? 4.875 -16.662 -6.728 1.00 82.75 180 GLY A CA 1
ATOM 1289 C C . GLY A 1 180 ? 4.034 -15.887 -5.703 1.00 82.75 180 GLY A C 1
ATOM 1290 O O . GLY A 1 180 ? 3.556 -16.491 -4.742 1.00 82.75 180 GLY A O 1
ATOM 1291 N N . PHE A 1 181 ? 3.818 -14.576 -5.875 1.00 84.94 181 PHE A N 1
ATOM 1292 C CA . PHE A 1 181 ? 2.962 -13.820 -4.953 1.00 84.94 181 PHE A CA 1
ATOM 1293 C C . PHE A 1 181 ? 1.461 -14.044 -5.165 1.00 84.94 181 PHE A C 1
ATOM 1295 O O . PHE A 1 181 ? 0.742 -14.077 -4.168 1.00 84.94 181 PHE A O 1
ATOM 1302 N N . GLY A 1 182 ? 0.997 -14.205 -6.413 1.00 89.12 182 GLY A N 1
ATOM 1303 C CA . GLY A 1 182 ? -0.436 -14.319 -6.722 1.00 89.12 182 GLY A CA 1
ATOM 1304 C C . GLY A 1 182 ? -1.215 -13.116 -6.185 1.00 89.12 182 GLY A C 1
ATOM 1305 O O . GLY A 1 182 ? -2.017 -13.259 -5.262 1.00 89.12 182 GLY A O 1
ATOM 1306 N N . LEU A 1 183 ? -0.887 -11.916 -6.681 1.00 94.50 183 LEU A N 1
ATOM 1307 C CA . LEU A 1 183 ? -1.526 -10.683 -6.224 1.00 94.50 183 LEU A CA 1
ATOM 1308 C C . LEU A 1 183 ? -2.833 -10.431 -6.968 1.00 94.50 183 LEU A C 1
ATOM 1310 O O . LEU A 1 183 ? -2.912 -10.577 -8.185 1.00 94.50 183 LEU A O 1
ATOM 1314 N N . VAL A 1 184 ? -3.827 -9.980 -6.218 1.00 95.81 184 VAL A N 1
ATOM 1315 C CA . VAL A 1 184 ? -5.091 -9.448 -6.706 1.00 95.81 184 VAL A CA 1
ATOM 1316 C C . VAL A 1 184 ? -5.159 -7.982 -6.302 1.00 95.81 184 VAL A C 1
ATOM 1318 O O . VAL A 1 184 ? -4.960 -7.634 -5.134 1.00 95.81 184 VAL A O 1
ATOM 1321 N N . ARG A 1 185 ? -5.420 -7.119 -7.278 1.00 96.62 185 ARG A N 1
ATOM 1322 C CA . ARG A 1 185 ? -5.748 -5.713 -7.085 1.00 96.62 185 ARG A CA 1
ATOM 1323 C C . ARG A 1 185 ? -7.241 -5.604 -6.830 1.00 96.62 185 ARG A C 1
ATOM 1325 O O . ARG A 1 185 ? -8.043 -6.062 -7.637 1.00 96.62 185 ARG A O 1
ATOM 1332 N N . HIS A 1 186 ? -7.617 -4.990 -5.722 1.00 97.38 186 HIS A N 1
ATOM 1333 C CA . HIS A 1 186 ? -9.006 -4.737 -5.371 1.00 97.38 186 HIS A CA 1
ATOM 1334 C C . HIS A 1 186 ? -9.296 -3.240 -5.350 1.00 97.38 186 HIS A C 1
ATOM 1336 O O . HIS A 1 186 ? -8.429 -2.440 -4.993 1.00 97.38 186 HIS A O 1
ATOM 1342 N N . VAL A 1 187 ? -10.538 -2.877 -5.664 1.00 96.75 187 VAL A N 1
ATOM 1343 C CA . VAL A 1 187 ? -11.036 -1.497 -5.609 1.00 96.75 187 VAL A CA 1
ATOM 1344 C C . VAL A 1 187 ? -12.132 -1.395 -4.554 1.00 96.75 187 VAL A C 1
ATOM 1346 O O . VAL A 1 187 ? -13.046 -2.220 -4.509 1.00 96.75 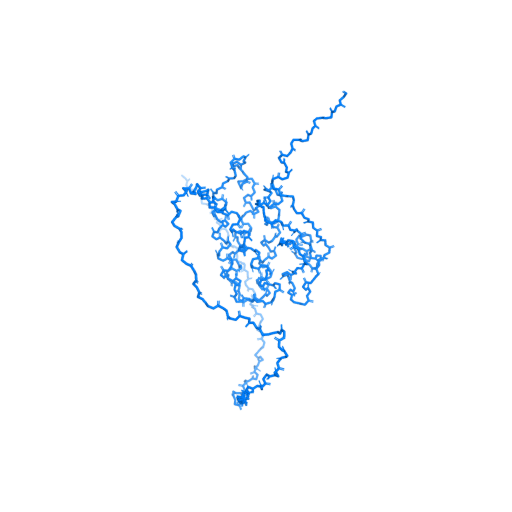187 VAL A O 1
ATOM 1349 N N . CYS A 1 188 ? -12.062 -0.387 -3.684 1.00 94.12 188 CYS A N 1
ATOM 1350 C CA . CYS A 1 188 ? -13.042 -0.189 -2.619 1.00 94.12 188 CYS A CA 1
ATOM 1351 C C . CYS A 1 188 ? -14.294 0.550 -3.108 1.00 94.12 188 CYS A C 1
ATOM 1353 O O . CYS A 1 188 ? -15.395 0.210 -2.681 1.00 94.12 188 CYS A O 1
ATOM 1355 N N . GLY A 1 189 ? -14.145 1.575 -3.951 1.00 90.81 189 GLY A N 1
ATOM 1356 C CA . GLY A 1 189 ? -15.249 2.390 -4.478 1.00 90.81 189 GLY A CA 1
ATOM 1357 C C . GLY A 1 189 ? -15.892 3.363 -3.474 1.00 90.81 189 GLY A C 1
ATOM 1358 O O . GLY A 1 189 ? -16.709 4.192 -3.864 1.00 90.81 189 GLY A O 1
ATOM 1359 N N . MET A 1 190 ? -15.521 3.298 -2.189 1.00 92.56 190 MET A N 1
ATOM 1360 C CA . MET A 1 190 ? -16.098 4.108 -1.101 1.00 92.56 190 MET A CA 1
ATOM 1361 C C . MET A 1 190 ? -15.101 5.088 -0.459 1.00 92.56 190 MET A C 1
ATOM 1363 O O . MET A 1 190 ? -15.439 5.731 0.535 1.00 92.56 190 MET A O 1
ATOM 1367 N N . ARG A 1 191 ? -13.882 5.219 -1.001 1.00 91.44 191 ARG A N 1
ATOM 1368 C CA . ARG A 1 191 ? -12.875 6.210 -0.577 1.00 91.44 191 ARG A CA 1
ATOM 1369 C C . ARG A 1 191 ? -12.713 7.305 -1.639 1.00 91.44 191 ARG A C 1
ATOM 1371 O O . ARG A 1 191 ? -11.745 7.266 -2.391 1.00 91.44 191 ARG A O 1
ATOM 1378 N N . PRO A 1 192 ? -13.659 8.258 -1.759 1.00 90.81 192 PRO A N 1
ATOM 1379 C CA . PRO A 1 192 ? -13.619 9.291 -2.802 1.00 90.81 192 PRO A CA 1
ATOM 1380 C C . PRO A 1 192 ? -12.448 10.273 -2.639 1.00 90.81 192 PRO A C 1
ATOM 1382 O O . PRO A 1 192 ? -12.137 11.017 -3.563 1.00 90.81 192 PRO A O 1
ATOM 1385 N N . ASP A 1 193 ? -11.815 10.282 -1.465 1.00 91.00 193 ASP A N 1
ATOM 1386 C CA . ASP A 1 193 ? -10.574 10.992 -1.165 1.00 91.00 193 ASP A CA 1
ATOM 1387 C C . ASP A 1 193 ? -9.343 10.376 -1.851 1.00 91.00 193 ASP A C 1
ATOM 1389 O O . ASP A 1 193 ? -8.313 11.037 -1.964 1.00 91.00 193 ASP A O 1
ATOM 1393 N N . LEU A 1 194 ? -9.452 9.134 -2.331 1.00 91.00 194 LEU A N 1
ATOM 1394 C CA . LEU A 1 194 ? -8.384 8.402 -2.998 1.00 91.00 194 LEU A CA 1
ATOM 1395 C C . LEU A 1 194 ? -8.706 8.190 -4.486 1.00 91.00 194 LEU A C 1
ATOM 1397 O O . LEU A 1 194 ? -9.871 7.997 -4.853 1.00 91.00 194 LEU A O 1
ATOM 1401 N N . PRO A 1 195 ? -7.682 8.149 -5.359 1.00 88.81 195 PRO A N 1
ATOM 1402 C CA . PRO A 1 195 ? -7.855 7.717 -6.741 1.00 88.81 195 PRO A CA 1
ATOM 1403 C C . PRO A 1 195 ? -8.576 6.366 -6.838 1.00 88.81 195 PRO A C 1
ATOM 1405 O O . PRO A 1 195 ? -8.385 5.485 -5.996 1.00 88.81 195 PRO A O 1
ATOM 1408 N N . GLU A 1 196 ? -9.444 6.238 -7.848 1.00 85.50 196 GLU A N 1
ATOM 1409 C CA . GLU A 1 196 ? -10.271 5.045 -8.115 1.00 85.50 196 GLU A CA 1
ATOM 1410 C C . GLU A 1 196 ? -11.166 4.604 -6.939 1.00 85.50 196 GLU A C 1
ATOM 1412 O O . GLU A 1 196 ? -11.673 3.488 -6.911 1.00 85.50 196 GLU A O 1
ATOM 1417 N N . GLY A 1 197 ? -11.403 5.467 -5.947 1.00 89.75 197 GLY A N 1
ATOM 1418 C CA . GLY A 1 197 ? -12.179 5.087 -4.770 1.00 89.75 197 GLY A CA 1
ATOM 1419 C C . GLY A 1 197 ? -11.404 4.209 -3.781 1.00 89.75 197 GLY A C 1
ATOM 1420 O O . GLY A 1 197 ? -12.045 3.548 -2.959 1.00 89.75 197 GLY A O 1
ATOM 1421 N N . GLY A 1 198 ? -10.065 4.202 -3.859 1.00 94.00 198 GLY A N 1
ATOM 1422 C CA . GLY A 1 198 ? -9.136 3.450 -3.010 1.00 94.00 198 GLY A CA 1
ATOM 1423 C C . GLY A 1 198 ? -8.847 2.045 -3.540 1.00 94.00 198 GLY A C 1
ATOM 1424 O O . GLY A 1 198 ? -9.773 1.264 -3.760 1.00 94.00 198 GLY A O 1
ATOM 1425 N N . VAL A 1 199 ? -7.564 1.712 -3.702 1.00 96.69 199 VAL A N 1
ATOM 1426 C CA . VAL A 1 199 ? -7.109 0.438 -4.286 1.00 96.69 199 VAL A CA 1
ATOM 1427 C C . VAL A 1 199 ? -6.083 -0.242 -3.393 1.00 96.69 199 VAL A C 1
ATOM 1429 O O . VAL A 1 199 ? -5.172 0.411 -2.893 1.00 96.69 199 VAL A O 1
ATOM 1432 N N . TRP A 1 200 ? -6.189 -1.556 -3.208 1.00 98.19 200 TRP A N 1
ATOM 1433 C CA . TRP A 1 200 ? -5.210 -2.315 -2.428 1.00 98.19 200 TRP A CA 1
ATOM 1434 C C . TRP A 1 200 ? -4.804 -3.602 -3.129 1.00 98.19 200 TRP A C 1
ATOM 1436 O O . TRP A 1 200 ? -5.552 -4.158 -3.932 1.00 98.19 200 TRP A O 1
ATOM 1446 N N . LEU A 1 201 ? -3.604 -4.074 -2.802 1.00 98.06 201 LEU A N 1
ATOM 1447 C CA . LEU A 1 201 ? -3.115 -5.375 -3.238 1.00 98.06 201 LEU A CA 1
ATOM 1448 C C . LEU A 1 201 ? -3.336 -6.395 -2.124 1.00 98.06 201 LEU A C 1
ATOM 1450 O O . LEU A 1 201 ? -3.113 -6.105 -0.948 1.00 98.06 201 LEU A O 1
ATOM 1454 N N . GLN A 1 202 ? -3.738 -7.599 -2.502 1.00 96.50 202 GLN A N 1
ATOM 1455 C CA . GLN A 1 202 ? -3.930 -8.729 -1.603 1.00 96.50 202 GLN A CA 1
ATOM 1456 C C . GLN A 1 202 ? -3.418 -10.003 -2.272 1.00 96.50 202 GLN A C 1
ATOM 1458 O O . GLN A 1 202 ? -3.327 -10.069 -3.494 1.00 96.50 202 GLN A O 1
ATOM 1463 N N . ARG A 1 203 ? -3.107 -11.042 -1.497 1.00 95.19 203 ARG A N 1
ATOM 1464 C CA . ARG A 1 203 ? -3.020 -12.398 -2.055 1.00 95.19 203 ARG A CA 1
ATOM 1465 C C . ARG A 1 203 ? -4.404 -12.898 -2.478 1.00 95.19 203 ARG A C 1
ATOM 1467 O O . ARG A 1 203 ? -5.421 -12.458 -1.935 1.00 95.19 203 ARG A O 1
ATOM 1474 N N . GLU A 1 204 ? -4.416 -13.848 -3.409 1.00 91.50 204 GLU A N 1
ATOM 1475 C CA . GLU A 1 204 ? -5.621 -14.581 -3.806 1.00 91.50 204 GLU A CA 1
ATOM 1476 C C . GLU A 1 204 ? -6.445 -15.058 -2.600 1.00 91.50 204 GLU A C 1
ATOM 1478 O O . GLU A 1 204 ? -5.918 -15.561 -1.605 1.00 91.50 204 GLU A O 1
ATOM 1483 N N . GLY A 1 205 ? -7.763 -14.908 -2.711 1.00 92.38 205 GLY A N 1
ATOM 1484 C CA . GLY A 1 205 ? -8.719 -15.265 -1.672 1.00 92.38 205 GLY A CA 1
ATOM 1485 C C . GLY A 1 205 ? -9.890 -14.282 -1.616 1.00 92.38 205 GLY A C 1
ATOM 1486 O O . GLY A 1 205 ? -10.006 -13.400 -2.469 1.00 92.38 205 GLY A O 1
ATOM 1487 N N . PRO A 1 206 ? -10.780 -14.423 -0.620 1.00 94.94 206 PRO A N 1
ATOM 1488 C CA . PRO A 1 206 ? -11.840 -13.451 -0.379 1.00 94.94 206 PRO A CA 1
ATOM 1489 C C . PRO A 1 206 ? -11.255 -12.055 -0.106 1.00 94.94 206 PRO A C 1
ATOM 1491 O O . PRO A 1 206 ? -10.226 -11.967 0.570 1.00 94.94 206 PRO A O 1
ATOM 1494 N N . PRO A 1 207 ? -11.892 -10.967 -0.576 1.00 96.56 207 PRO A N 1
ATOM 1495 C CA . PRO A 1 207 ? -11.436 -9.614 -0.275 1.00 96.56 207 PRO A CA 1
ATOM 1496 C C . PRO A 1 207 ? -11.448 -9.357 1.238 1.00 96.56 207 PRO A C 1
ATOM 1498 O O . PRO A 1 207 ? -12.361 -9.792 1.945 1.00 96.56 207 PRO A O 1
ATOM 1501 N N . ARG A 1 208 ? -10.425 -8.645 1.719 1.00 97.81 208 ARG A N 1
ATOM 1502 C CA . ARG A 1 208 ? -10.247 -8.203 3.106 1.00 97.81 208 ARG A CA 1
ATOM 1503 C C . ARG A 1 208 ? -9.952 -6.706 3.132 1.00 97.81 208 ARG A C 1
ATOM 1505 O O . ARG A 1 208 ? -8.801 -6.290 3.140 1.00 97.81 208 ARG A O 1
ATOM 1512 N N . ASN A 1 209 ? -11.003 -5.894 3.118 1.00 98.12 209 ASN A N 1
ATOM 1513 C CA . ASN A 1 209 ? -10.927 -4.446 2.952 1.00 98.12 209 ASN A CA 1
ATOM 1514 C C . ASN A 1 209 ? -10.167 -3.758 4.115 1.00 98.12 209 ASN A C 1
ATOM 1516 O O . ASN A 1 209 ? -10.698 -3.668 5.230 1.00 98.12 209 ASN A O 1
ATOM 1520 N N . PRO A 1 210 ? -8.963 -3.201 3.878 1.00 98.12 210 PRO A N 1
ATOM 1521 C CA . PRO A 1 210 ? -8.171 -2.559 4.929 1.00 98.12 210 PRO A CA 1
ATOM 1522 C C . PRO A 1 210 ? -8.707 -1.172 5.318 1.00 98.12 210 PRO A C 1
ATOM 1524 O O . PRO A 1 210 ? -8.447 -0.683 6.419 1.00 98.12 210 PRO A O 1
ATOM 1527 N N . TYR A 1 211 ? -9.491 -0.526 4.452 1.00 97.81 211 TYR A N 1
ATOM 1528 C CA . TYR A 1 211 ? -9.994 0.832 4.670 1.00 97.81 211 TYR A CA 1
ATOM 1529 C C . TYR A 1 211 ? -11.127 0.907 5.685 1.00 97.81 211 TYR A C 1
ATOM 1531 O O . TYR A 1 211 ? -11.285 1.933 6.340 1.00 97.81 211 TYR A O 1
ATOM 1539 N N . PHE A 1 212 ? -11.907 -0.162 5.812 1.00 97.44 212 PH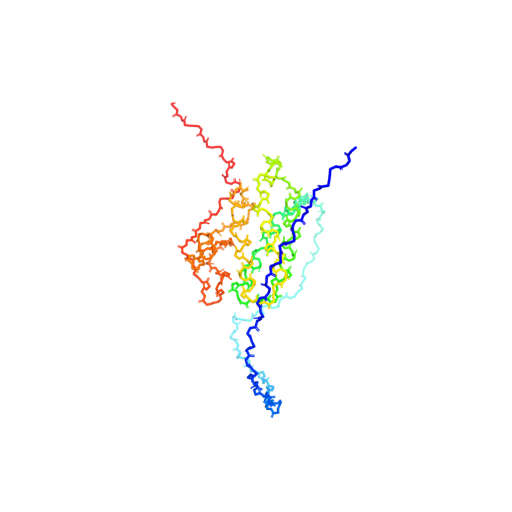E A N 1
ATOM 1540 C CA . PHE A 1 212 ? -13.087 -0.203 6.675 1.00 97.44 212 PHE A CA 1
ATOM 1541 C C . PHE A 1 212 ? -13.063 -1.356 7.686 1.00 97.44 212 PHE A C 1
ATOM 1543 O O . PHE A 1 212 ? -13.923 -1.405 8.570 1.00 97.44 212 PHE A O 1
ATOM 1550 N N . GLY A 1 213 ? -12.074 -2.249 7.596 1.00 96.94 213 GLY A N 1
ATOM 1551 C CA . GLY A 1 213 ? -11.851 -3.308 8.573 1.00 96.94 213 GLY A CA 1
ATOM 1552 C C . GLY A 1 213 ? -12.983 -4.324 8.630 1.00 96.94 213 GLY A C 1
ATOM 1553 O O . GLY A 1 213 ? -13.669 -4.591 7.640 1.00 96.94 213 GLY A O 1
ATOM 1554 N N . SER A 1 214 ? -13.230 -4.847 9.830 1.00 96.62 214 SER A N 1
ATOM 1555 C CA . SER A 1 214 ? -14.234 -5.882 10.090 1.00 96.62 214 SER A CA 1
ATOM 1556 C C . SER A 1 214 ? -15.653 -5.481 9.676 1.00 96.62 214 SER A C 1
ATOM 1558 O O . SER A 1 214 ? -16.458 -6.344 9.328 1.00 96.62 214 SER A O 1
ATOM 1560 N N . ARG A 1 215 ? -15.967 -4.177 9.648 1.00 96.81 215 ARG A N 1
ATOM 1561 C CA . ARG A 1 215 ? -17.301 -3.664 9.284 1.00 96.81 215 ARG A CA 1
ATOM 1562 C C . ARG A 1 215 ? -17.658 -3.881 7.818 1.00 96.81 215 ARG A C 1
ATOM 1564 O O . ARG A 1 215 ? -18.838 -3.952 7.491 1.00 96.81 215 ARG A O 1
ATOM 1571 N N . MET A 1 216 ? -16.661 -3.941 6.941 1.00 95.94 216 MET A N 1
ATOM 1572 C CA . MET A 1 216 ? -16.846 -4.083 5.494 1.00 95.94 216 MET A CA 1
ATOM 1573 C C . MET A 1 216 ? -15.787 -5.015 4.908 1.00 95.94 216 MET A C 1
ATOM 1575 O O . MET A 1 216 ? -15.284 -4.784 3.812 1.00 95.94 216 MET A O 1
ATOM 1579 N N . LEU A 1 217 ? -15.438 -6.070 5.651 1.00 96.31 217 LEU A N 1
ATOM 1580 C CA . LEU A 1 217 ? -14.291 -6.921 5.344 1.00 96.31 217 LEU A CA 1
ATOM 1581 C C . LEU A 1 217 ? -14.348 -7.465 3.912 1.00 96.31 217 LEU A C 1
ATOM 1583 O O . LEU A 1 217 ? -13.360 -7.389 3.197 1.00 96.31 217 LEU A O 1
ATOM 1587 N N . ALA A 1 218 ? -15.516 -7.932 3.471 1.00 95.06 218 ALA A N 1
ATOM 1588 C CA . ALA A 1 218 ? -15.702 -8.513 2.142 1.00 95.06 218 ALA A CA 1
ATOM 1589 C C . ALA A 1 218 ? -16.041 -7.488 1.038 1.00 95.06 218 ALA A C 1
ATOM 1591 O O . ALA A 1 218 ? -16.363 -7.882 -0.082 1.00 95.06 218 ALA A O 1
ATOM 1592 N N . CYS A 1 219 ? -16.024 -6.183 1.327 1.00 93.12 219 CYS A N 1
ATOM 1593 C CA . CYS A 1 219 ? -16.425 -5.167 0.358 1.00 93.12 219 CYS A CA 1
ATOM 1594 C C . CYS A 1 219 ? -15.277 -4.828 -0.600 1.00 93.12 219 CYS A C 1
ATOM 1596 O O . CYS A 1 219 ? -14.315 -4.166 -0.208 1.00 93.12 219 CYS A O 1
ATOM 1598 N N . ALA A 1 220 ? -15.433 -5.219 -1.862 1.00 92.38 220 ALA A N 1
ATOM 1599 C CA . ALA A 1 220 ? -14.669 -4.748 -3.012 1.00 92.38 220 ALA A CA 1
ATOM 1600 C C . ALA A 1 220 ? -15.645 -4.588 -4.188 1.00 92.38 220 ALA A C 1
ATOM 1602 O O . ALA A 1 220 ? -16.497 -5.457 -4.383 1.00 92.38 220 ALA A O 1
ATOM 1603 N N . VAL A 1 221 ? -15.551 -3.495 -4.945 1.00 92.12 221 VAL A N 1
ATOM 1604 C CA . VAL A 1 221 ? -16.383 -3.298 -6.148 1.00 92.12 221 VAL A CA 1
ATOM 1605 C C . VAL A 1 221 ? -15.784 -3.991 -7.367 1.00 92.12 221 VAL A C 1
ATOM 1607 O O . VAL A 1 221 ? -16.520 -4.462 -8.227 1.00 92.12 221 VAL A O 1
ATOM 1610 N N . GLU A 1 222 ? -14.457 -4.103 -7.406 1.00 89.38 222 GLU A N 1
ATOM 1611 C CA . GLU A 1 222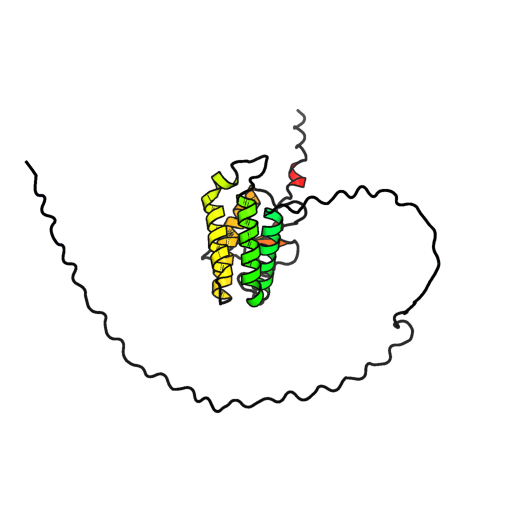 ? -13.706 -4.742 -8.483 1.00 89.38 222 GLU A CA 1
ATOM 1612 C C . GLU A 1 222 ? -12.530 -5.532 -7.898 1.00 89.38 222 GLU A C 1
ATOM 1614 O O . GLU A 1 222 ? -12.018 -5.215 -6.816 1.00 89.38 222 GLU A O 1
ATOM 1619 N N . ALA A 1 223 ? -12.128 -6.585 -8.609 1.00 86.50 223 ALA A N 1
ATOM 1620 C CA . ALA A 1 223 ? -10.984 -7.421 -8.281 1.00 86.50 223 ALA A CA 1
ATOM 1621 C C . ALA A 1 223 ? -10.336 -7.928 -9.576 1.00 86.50 223 ALA A C 1
ATOM 1623 O O . ALA A 1 223 ? -11.017 -8.521 -10.412 1.00 86.50 223 ALA A O 1
ATOM 1624 N N . GLU A 1 224 ? -9.031 -7.720 -9.722 1.00 90.69 224 GLU A N 1
ATOM 1625 C CA . GLU A 1 224 ? -8.251 -8.120 -10.892 1.00 90.69 224 GLU A CA 1
ATOM 1626 C C . GLU A 1 224 ? -6.975 -8.843 -10.456 1.00 90.69 224 GLU A C 1
ATOM 1628 O O . GLU A 1 224 ? -6.215 -8.343 -9.628 1.00 90.69 224 GLU A O 1
ATOM 1633 N N . THR A 1 225 ? -6.723 -10.031 -11.004 1.00 89.00 225 THR A N 1
ATOM 1634 C CA . THR A 1 225 ? -5.466 -10.752 -10.771 1.00 89.00 225 THR A CA 1
ATOM 1635 C C . THR A 1 225 ? -4.342 -10.104 -11.569 1.00 89.00 225 THR A C 1
ATOM 1637 O O . THR A 1 225 ? -4.440 -9.975 -12.787 1.00 89.00 225 THR A O 1
ATOM 1640 N N . LEU A 1 226 ? -3.245 -9.764 -10.897 1.00 83.06 226 LEU A N 1
ATOM 1641 C CA . LEU A 1 226 ? -2.070 -9.212 -11.556 1.00 83.06 226 LEU A CA 1
ATOM 1642 C C . LEU A 1 226 ? -1.246 -10.336 -12.203 1.00 83.06 226 LEU A C 1
ATOM 1644 O O . LEU A 1 226 ? -0.921 -11.320 -11.524 1.00 83.06 226 LEU A O 1
ATOM 1648 N N . PRO A 1 227 ? -0.881 -10.214 -13.492 1.00 75.69 227 PRO A N 1
ATOM 1649 C CA . PRO A 1 227 ? -0.112 -11.238 -14.185 1.00 75.69 227 PRO A CA 1
ATOM 1650 C C . PRO A 1 227 ? 1.259 -11.404 -13.529 1.00 75.69 227 PRO A C 1
ATOM 1652 O O . PRO A 1 227 ? 1.939 -10.430 -13.208 1.00 75.69 227 PRO A O 1
ATOM 1655 N N . SER A 1 228 ? 1.680 -12.650 -13.307 1.00 66.00 228 SER A N 1
ATOM 1656 C CA . SER A 1 228 ? 3.030 -12.919 -12.816 1.00 66.00 228 SER A CA 1
ATOM 1657 C C . SER A 1 228 ? 4.047 -12.690 -13.927 1.00 66.00 228 SER A C 1
ATOM 1659 O O . SER A 1 228 ? 3.806 -13.006 -15.091 1.00 66.00 228 SER A O 1
ATOM 1661 N N . ARG A 1 229 ? 5.231 -12.194 -13.565 1.00 60.50 229 ARG A N 1
ATOM 1662 C CA . ARG A 1 229 ? 6.303 -11.921 -14.527 1.00 60.50 229 ARG A CA 1
ATOM 1663 C C . ARG A 1 229 ? 6.744 -13.175 -15.303 1.00 60.50 229 ARG A C 1
ATOM 1665 O O . ARG A 1 229 ? 7.173 -13.073 -16.450 1.00 60.50 229 ARG A O 1
ATOM 1672 N N . ALA A 1 230 ? 6.614 -14.358 -14.702 1.00 47.62 230 ALA A N 1
ATOM 1673 C CA . ALA A 1 230 ? 6.847 -15.639 -15.366 1.00 47.62 230 ALA A CA 1
ATOM 1674 C C . ALA A 1 230 ? 5.875 -15.936 -16.530 1.00 47.62 230 ALA A C 1
ATOM 1676 O O . ALA A 1 230 ? 6.251 -16.662 -17.452 1.00 47.62 230 ALA A O 1
ATOM 1677 N N . ALA A 1 231 ? 4.655 -15.388 -16.519 1.00 42.44 231 ALA A N 1
ATOM 1678 C CA . ALA A 1 231 ? 3.660 -15.631 -17.565 1.00 42.44 231 ALA A CA 1
ATOM 1679 C C . ALA A 1 231 ? 3.975 -14.886 -18.879 1.00 42.44 231 ALA A C 1
ATOM 1681 O O . ALA A 1 231 ? 3.662 -15.391 -19.956 1.00 42.44 231 ALA A O 1
ATOM 1682 N N . ASP A 1 232 ? 4.683 -13.754 -18.808 1.00 44.28 232 ASP A N 1
ATOM 1683 C CA . ASP A 1 232 ? 4.997 -12.904 -19.969 1.00 44.28 232 ASP A CA 1
ATOM 1684 C C . ASP A 1 232 ? 6.274 -13.319 -20.729 1.00 44.28 232 ASP A C 1
ATOM 1686 O O . ASP A 1 232 ? 6.687 -12.659 -21.683 1.00 44.28 232 ASP A O 1
ATOM 1690 N N . LEU A 1 233 ? 6.917 -14.426 -20.336 1.00 43.75 233 LEU A N 1
ATOM 1691 C CA . LEU A 1 233 ? 8.091 -14.978 -21.028 1.00 43.75 233 LEU A CA 1
ATOM 1692 C C . LEU A 1 233 ? 7.761 -16.085 -22.041 1.00 43.75 233 LEU A C 1
ATOM 1694 O O . LEU A 1 233 ? 8.685 -16.687 -22.593 1.00 43.75 233 LEU A O 1
ATOM 1698 N N . HIS A 1 234 ? 6.486 -16.338 -22.353 1.00 36.50 234 HIS A N 1
ATOM 1699 C CA . HIS A 1 234 ? 6.163 -17.072 -23.575 1.00 36.50 234 HIS A CA 1
ATOM 1700 C C . HIS A 1 234 ? 6.180 -16.087 -24.753 1.00 36.50 234 HIS A C 1
ATOM 1702 O O . HIS A 1 234 ? 5.327 -15.198 -24.795 1.00 36.50 234 HIS A O 1
ATOM 1708 N N . PRO A 1 235 ? 7.120 -16.188 -25.714 1.00 41.94 235 PRO A N 1
ATOM 1709 C CA . PRO A 1 235 ? 7.031 -15.373 -26.912 1.00 41.94 235 PRO A CA 1
ATOM 1710 C C . PRO A 1 235 ? 5.712 -15.721 -27.601 1.00 41.94 235 PRO A C 1
ATOM 1712 O O . PRO A 1 235 ? 5.471 -16.882 -27.937 1.00 41.94 235 PRO A O 1
ATOM 1715 N N . ALA A 1 236 ? 4.850 -14.720 -27.786 1.00 42.44 236 ALA A N 1
ATOM 1716 C CA . ALA A 1 236 ? 3.726 -14.841 -28.695 1.00 42.44 236 ALA A CA 1
ATOM 1717 C C . ALA A 1 236 ? 4.279 -15.363 -30.027 1.00 42.44 236 ALA A C 1
ATOM 1719 O O . ALA A 1 236 ? 5.162 -14.739 -30.625 1.00 42.44 236 ALA A O 1
ATOM 1720 N N . ALA A 1 237 ? 3.824 -16.548 -30.441 1.00 45.59 237 ALA A N 1
ATOM 1721 C CA . ALA A 1 237 ? 4.185 -17.096 -31.736 1.00 45.59 237 ALA A CA 1
ATOM 1722 C C . ALA A 1 237 ? 3.815 -16.051 -32.803 1.00 45.59 237 ALA A C 1
ATOM 1724 O O . ALA A 1 237 ? 2.704 -15.510 -32.745 1.00 45.59 237 ALA A O 1
ATOM 1725 N N . PRO A 1 238 ? 4.723 -15.712 -33.734 1.00 48.44 238 PRO A N 1
ATOM 1726 C CA . PRO A 1 238 ? 4.383 -14.771 -34.785 1.00 48.44 238 PRO A CA 1
ATOM 1727 C C . PRO A 1 238 ? 3.199 -15.328 -35.590 1.00 48.44 238 PRO A C 1
ATOM 1729 O O . PRO A 1 238 ? 3.114 -16.547 -35.775 1.00 48.44 238 PRO A O 1
ATOM 1732 N N . PRO A 1 239 ? 2.277 -14.467 -36.052 1.00 51.47 239 PRO A N 1
ATOM 1733 C CA . PRO A 1 239 ? 1.171 -14.912 -36.881 1.00 51.47 239 PRO A CA 1
ATOM 1734 C C . PRO A 1 239 ? 1.734 -15.590 -38.133 1.00 51.47 239 PRO A C 1
ATOM 1736 O O . PRO A 1 239 ? 2.612 -15.049 -38.804 1.00 51.47 239 PRO A O 1
ATOM 1739 N N . HIS A 1 240 ? 1.249 -16.798 -38.408 1.00 53.59 240 HIS A N 1
ATOM 1740 C CA . HIS A 1 240 ? 1.487 -17.465 -39.677 1.00 53.59 240 HIS A CA 1
ATOM 1741 C C . HIS A 1 240 ? 0.719 -16.700 -40.763 1.00 53.59 240 HIS A C 1
ATOM 1743 O O . HIS A 1 240 ? -0.513 -16.680 -40.733 1.00 53.59 240 HIS A O 1
ATOM 1749 N N . GLU A 1 241 ? 1.453 -16.050 -41.667 1.00 55.03 241 GLU A N 1
ATOM 1750 C CA . GLU A 1 241 ? 0.947 -15.630 -42.982 1.00 55.03 241 GLU A CA 1
ATOM 1751 C C . GLU A 1 241 ? 0.896 -16.819 -43.950 1.00 55.03 241 GLU A C 1
ATOM 1753 O O . GLU A 1 241 ? 1.818 -17.672 -43.898 1.00 55.03 241 GLU A O 1
#

Foldseek 3Di:
DDDDDDDDDDDDDDDDDDDDDDDDDDDDDPPDDPDDDDDDDDDDDDDDDDDVPDDDDDDDDDDDDDDDDPPPPPPVPPDDQLLQQLVVLLQVLLQCLQAQHLVCQLVSLVSNLVSLVSNLVDDDPVCNCLCVVLVVLSVQLNVLSVQSNVDPHSQSNLVSSQSNAVSVVVSCLVVPPEPPQFKKKFAQLCQPVHPSNGIHIHHDDAARGSNPHPVQGRHTPDIDTTDHPVVVPPPDDPDDD

pLDDT: mean 77.57, std 23.11, range [34.12, 98.88]

Radius of gyration: 29.36 Å; chains: 1; bounding box: 46×106×86 Å

Sequence (241 aa):
MPSTLALGLLVAGCAPPVALGDEAFPTHDPERSEALSLGALTPVPQPDLPAPLRPHASAAMHSAMHSAPAAAHGHAAAAPAPLAEALVAYLAIGDALSSDDLAPVAGHAEAFLREWERAVATPPAHAPHFWHRRAEAAERVRQSAGRLTAATTLEAARAAFGDASVPLAELIDAHGPPDGFGLVRHVCGMRPDLPEGGVWLQREGPPRNPYFGSRMLACAVEAETLPSRAADLHPAAPPHE

Secondary structure (DSSP, 8-state):
-----------PPPPPPP-----PPPPPP---------PPPPPPPPP---GGG-----------------------PPPPPHHHHHHHHHHHHHHHHHTT--TTHHHHHHHHHHHHHHHHHS--TT-TTTTGGGHHHHHHHHHHHHHHHT--SHHHHHHHHHHHHHHHHHHHHHH-PPTT--EEEEE-S--TTSGGG-EEEEESSS---TTTGGGGTT--SEEEEPPPTTGGGSPPPPP--